Protein AF-A0ABD7S5S9-F1 (afdb_monomer)

Secondary structure (DSSP, 8-state):
--------EEEEEE---SS---HHHHHHHHHHHHHHHT-SS--EEEEEEE-SSPPPHHHHHHHHHHHHTSSS-EEEE-HHHHHHHHHHTTHHHHHS-HHHHHHHHHHHHHHHH----HHHHHHHHHHHHHHHHHHHHHHHHHHHHTTS-HHHHHHHHHHHTT-HHHHHHHHHHHHHSS--HHHHHHHHH-B-STT--BHHHHHHHHHHHHHHHHHHTT-GGGGGG-HHHHHHHHHH-GGGHHHHHHTT------

Organism: Xanthomonas vasicola (NCBI:txid56459)

Solvent-accessible surface area (backbone atoms only — not comparable to full-atom values): 14612 Å² total; per-residue (Å²): 140,78,88,86,72,76,66,60,38,77,45,78,48,79,50,91,56,94,82,66,73,49,73,70,52,50,48,52,52,51,53,53,50,51,52,54,69,68,39,89,88,54,44,70,51,38,38,33,43,38,34,83,47,82,70,52,74,68,46,46,52,49,48,53,57,53,36,69,72,46,97,51,58,55,42,80,44,47,44,69,60,53,49,55,51,26,51,75,70,57,43,40,58,73,74,44,51,49,69,56,53,52,48,48,50,48,50,52,48,51,62,62,65,57,74,65,55,69,65,57,55,52,49,54,54,52,51,53,50,39,49,55,38,48,53,54,44,50,55,55,50,45,72,75,52,65,91,77,45,69,69,54,54,54,25,47,54,44,25,75,75,66,36,64,66,34,46,40,46,35,54,50,48,52,66,75,37,103,54,62,65,72,62,43,22,41,56,52,53,40,58,58,64,99,77,79,44,29,30,52,55,53,37,46,54,54,50,52,53,50,52,52,51,23,56,78,70,73,44,55,74,71,46,72,79,37,68,64,46,58,44,48,50,56,79,61,32,75,90,46,44,70,46,38,54,75,39,65,56,82,70,81,78,125

Nearest PDB structures (foldseek):
  6sxb-assembly1_G  TM=5.491E-01  e=1.610E+00  Homo sapiens
  6vm6-assembly4_D  TM=2.529E-01  e=3.476E+00  Acinetobacter sp. ATCC 27244
  6wan-assembly2_B  TM=2.535E-01  e=4.055E+00  Acinetobacter baumannii

Structure (mmCIF, N/CA/C/O backbone):
data_AF-A0ABD7S5S9-F1
#
_entry.id   AF-A0ABD7S5S9-F1
#
loop_
_atom_site.group_PDB
_atom_site.id
_atom_site.type_symbol
_atom_site.label_atom_id
_atom_site.label_alt_id
_atom_site.label_comp_id
_atom_site.label_asym_id
_atom_site.label_entity_id
_atom_site.label_seq_id
_atom_site.pdbx_PDB_ins_code
_atom_site.Cartn_x
_atom_site.Cartn_y
_atom_site.Cartn_z
_atom_site.occupancy
_atom_site.B_iso_or_equiv
_atom_site.auth_seq_id
_atom_site.auth_comp_id
_atom_site.auth_asym_id
_atom_site.auth_atom_id
_atom_site.pdbx_PDB_model_num
ATOM 1 N N . MET A 1 1 ? -73.320 -6.851 42.531 1.00 37.25 1 MET A N 1
ATOM 2 C CA . MET A 1 1 ? -72.115 -6.254 43.138 1.00 37.25 1 MET A CA 1
ATOM 3 C C . MET A 1 1 ? -70.923 -7.096 42.724 1.00 37.25 1 MET A C 1
ATOM 5 O O . MET A 1 1 ? -70.914 -8.272 43.054 1.00 37.25 1 MET A O 1
ATOM 9 N N . GLY A 1 2 ? -69.994 -6.538 41.948 1.00 40.38 2 GLY A N 1
ATOM 10 C CA . GLY A 1 2 ? -68.723 -7.175 41.599 1.00 40.38 2 GLY A CA 1
ATOM 11 C C . GLY A 1 2 ? -67.610 -6.177 41.890 1.00 40.38 2 GLY A C 1
ATOM 12 O O . GLY A 1 2 ? -67.618 -5.082 41.334 1.00 40.38 2 GLY A O 1
ATOM 13 N N . GLU A 1 3 ? -66.726 -6.511 42.823 1.00 47.00 3 GLU A N 1
ATOM 14 C CA . GLU A 1 3 ? -65.578 -5.686 43.191 1.00 47.00 3 GLU A CA 1
ATOM 15 C C . GLU A 1 3 ? -64.581 -5.658 42.023 1.00 47.00 3 GLU A C 1
ATOM 17 O O . GLU A 1 3 ? -63.808 -6.593 41.819 1.00 47.00 3 GLU A O 1
ATOM 22 N N . LEU A 1 4 ? -64.599 -4.588 41.223 1.00 44.22 4 LEU A N 1
ATOM 23 C CA . LEU A 1 4 ? -63.535 -4.286 40.264 1.00 44.22 4 LEU A CA 1
ATOM 24 C C . LEU A 1 4 ? -62.308 -3.799 41.047 1.00 44.22 4 LEU A C 1
ATOM 26 O O . LEU A 1 4 ? -62.106 -2.608 41.281 1.00 44.22 4 LEU A O 1
ATOM 30 N N . GLY A 1 5 ? -61.534 -4.775 41.518 1.00 47.16 5 GLY A N 1
ATOM 31 C CA . GLY A 1 5 ? -60.301 -4.601 42.268 1.00 47.16 5 GLY A CA 1
ATOM 32 C C . GLY A 1 5 ? -59.230 -3.887 41.448 1.00 47.16 5 GLY A C 1
ATOM 33 O O . GLY A 1 5 ? -58.675 -4.439 40.501 1.00 47.16 5 GLY A O 1
ATOM 34 N N . THR A 1 6 ? -58.896 -2.661 41.849 1.00 62.03 6 THR A N 1
ATOM 35 C CA . THR A 1 6 ? -57.669 -1.966 41.440 1.00 62.03 6 THR A CA 1
ATOM 36 C C . THR A 1 6 ? -56.470 -2.630 42.118 1.00 62.03 6 THR A C 1
ATOM 38 O O . THR A 1 6 ? -55.920 -2.113 43.094 1.00 62.03 6 THR A O 1
ATOM 41 N N . SER A 1 7 ? -56.102 -3.825 41.649 1.00 77.06 7 SER A N 1
ATOM 42 C CA . SER A 1 7 ? -54.916 -4.534 42.131 1.00 77.06 7 SER A CA 1
ATOM 43 C C . SER A 1 7 ? -53.679 -3.652 41.936 1.00 77.06 7 SER A C 1
ATOM 45 O O . SER A 1 7 ? -53.484 -3.126 40.837 1.00 77.06 7 SER A O 1
ATOM 47 N N . PRO A 1 8 ? -52.857 -3.452 42.981 1.00 84.62 8 PRO A N 1
ATOM 48 C CA . PRO A 1 8 ? -51.619 -2.696 42.865 1.00 84.62 8 PRO A CA 1
ATOM 49 C C . PRO A 1 8 ? -50.713 -3.233 41.745 1.00 84.62 8 PRO A C 1
ATOM 51 O O . PRO A 1 8 ? -50.590 -4.445 41.572 1.00 84.62 8 PRO A O 1
ATOM 54 N N . ILE A 1 9 ? -50.084 -2.332 40.986 1.00 91.69 9 ILE A N 1
ATOM 55 C CA . ILE A 1 9 ? -49.212 -2.660 39.851 1.00 91.69 9 ILE A CA 1
ATOM 56 C C . ILE A 1 9 ? -47.750 -2.321 40.140 1.00 91.69 9 ILE A C 1
ATOM 58 O O . ILE A 1 9 ? -47.439 -1.416 40.917 1.00 91.69 9 ILE A O 1
ATOM 62 N N . ASN A 1 10 ? -46.845 -3.006 39.445 1.00 93.50 10 ASN A N 1
ATOM 63 C CA . ASN A 1 10 ? -45.431 -2.649 39.416 1.00 93.50 10 ASN A CA 1
ATOM 64 C C . ASN A 1 10 ? -45.173 -1.618 38.314 1.00 93.50 10 ASN A C 1
ATOM 66 O O . ASN A 1 10 ? -45.537 -1.835 37.159 1.00 93.50 10 ASN A O 1
ATOM 70 N N . VAL A 1 11 ? -44.520 -0.512 38.665 1.00 94.06 11 VAL A N 1
ATOM 71 C CA . VAL A 1 11 ? -44.176 0.564 37.728 1.00 94.06 11 VAL A CA 1
ATOM 72 C C . VAL A 1 11 ? -42.690 0.497 37.408 1.00 94.06 11 VAL A C 1
ATOM 74 O O . VAL A 1 11 ? -41.866 0.479 38.318 1.00 94.06 11 VAL A O 1
ATOM 77 N N . TYR A 1 12 ? -42.343 0.503 36.122 1.00 93.31 12 TYR A N 1
ATOM 78 C CA . TYR A 1 12 ? -40.960 0.499 35.644 1.00 93.31 12 TYR A CA 1
ATOM 79 C C . TYR A 1 12 ? -40.653 1.820 34.939 1.00 93.31 12 TYR A C 1
ATOM 81 O O . TYR A 1 12 ? -41.244 2.139 33.909 1.00 93.31 12 TYR A O 1
ATOM 89 N N . GLN A 1 13 ? -39.722 2.593 35.491 1.00 92.94 13 GLN A N 1
ATOM 90 C CA . GLN A 1 13 ? -39.237 3.829 34.893 1.00 92.94 13 GLN A CA 1
ATOM 91 C C . GLN A 1 13 ? -37.890 3.583 34.219 1.00 92.94 13 GLN A C 1
ATOM 93 O O . GLN A 1 13 ? -36.863 3.457 34.885 1.00 92.94 13 GLN A O 1
ATOM 98 N N . CYS A 1 14 ? -37.881 3.608 32.891 1.00 90.81 14 CYS A N 1
ATOM 99 C CA . CYS A 1 14 ? -36.651 3.571 32.108 1.00 90.81 14 CYS A CA 1
ATOM 100 C C . CYS A 1 14 ? -36.119 4.993 31.906 1.00 90.81 14 CYS A C 1
ATOM 102 O O . CYS A 1 14 ? -36.865 5.885 31.485 1.00 90.81 14 CYS A O 1
ATOM 104 N N . LYS A 1 15 ? -34.841 5.222 32.215 1.00 89.31 15 LYS A N 1
ATOM 105 C CA . LYS A 1 15 ? -34.143 6.483 31.927 1.00 89.31 15 LYS A CA 1
ATOM 106 C C . LYS A 1 15 ? -32.769 6.182 31.341 1.00 89.31 15 LYS A C 1
ATOM 108 O O . LYS A 1 15 ? -32.028 5.375 31.886 1.00 89.31 15 LYS A O 1
ATOM 113 N N . TYR A 1 16 ? -32.438 6.843 30.236 1.00 87.94 16 TYR A N 1
ATOM 114 C CA . TYR A 1 16 ? -31.137 6.725 29.586 1.00 87.94 16 TYR A CA 1
ATOM 115 C C . TYR A 1 16 ? -30.286 7.944 29.951 1.00 87.94 16 TYR A C 1
ATOM 117 O O . TYR A 1 16 ? -30.539 9.045 29.462 1.00 87.94 16 TYR A O 1
ATOM 125 N N . PHE A 1 17 ? -29.322 7.754 30.850 1.00 87.56 17 PHE A N 1
ATOM 126 C CA . PHE A 1 17 ? -28.365 8.781 31.259 1.00 87.56 17 PHE A CA 1
ATOM 127 C C . PHE A 1 17 ? -26.961 8.311 30.881 1.00 87.56 17 PHE A C 1
ATOM 129 O O . PHE A 1 17 ? -26.582 7.201 31.242 1.00 87.56 17 PHE A O 1
ATOM 136 N N . THR A 1 18 ? -26.221 9.126 30.131 1.00 77.12 18 THR A N 1
ATOM 137 C CA . THR A 1 18 ? -24.883 8.778 29.623 1.00 77.12 18 THR A CA 1
ATOM 138 C C . THR A 1 18 ? -23.774 9.063 30.631 1.00 77.12 18 THR A C 1
ATOM 140 O O . THR A 1 18 ? -22.804 8.320 30.679 1.00 77.12 18 THR A O 1
ATOM 143 N N . ASP A 1 19 ? -23.950 10.089 31.468 1.00 84.31 19 ASP A N 1
ATOM 144 C CA . ASP A 1 19 ? -22.897 10.641 32.332 1.00 84.31 19 ASP A CA 1
ATOM 145 C C . ASP A 1 19 ? -23.333 10.704 33.805 1.00 84.31 19 ASP A C 1
ATOM 147 O O . ASP A 1 19 ? -23.207 11.730 34.475 1.00 84.31 19 ASP A O 1
ATOM 151 N N . GLY A 1 20 ? -23.911 9.615 34.312 1.00 88.50 20 GLY A N 1
ATOM 152 C CA . GLY A 1 20 ? -24.337 9.535 35.712 1.00 88.50 20 GLY A CA 1
ATOM 153 C C . GLY A 1 20 ? -25.673 10.223 36.022 1.00 88.50 20 GLY A C 1
ATOM 154 O O . GLY A 1 20 ? -26.471 10.581 35.150 1.00 88.50 20 GLY A O 1
ATOM 155 N N . VAL A 1 21 ? -25.942 10.379 37.317 1.00 91.44 21 VAL A N 1
ATOM 156 C CA . VAL A 1 21 ? -27.179 10.898 37.907 1.00 91.44 21 VAL A CA 1
ATOM 157 C C . VAL A 1 21 ? -26.877 12.176 38.698 1.00 91.44 21 VAL A C 1
ATOM 159 O O . VAL A 1 21 ? -26.772 12.192 39.926 1.00 91.44 21 VAL A O 1
ATOM 162 N N . GLY A 1 22 ? -26.784 13.291 37.974 1.00 92.31 22 GLY A N 1
ATOM 163 C CA . GLY A 1 22 ? -26.652 14.639 38.528 1.00 92.31 22 GLY A CA 1
ATOM 164 C C . GLY A 1 22 ? -27.967 15.223 39.060 1.00 92.31 22 GLY A C 1
ATOM 165 O O . GLY A 1 22 ? -29.021 14.589 39.054 1.00 92.31 22 GLY A O 1
ATOM 166 N N . ASN A 1 23 ? -27.933 16.470 39.539 1.00 93.50 23 ASN A N 1
ATOM 167 C CA . ASN A 1 23 ? -29.089 17.106 40.192 1.00 93.50 23 ASN A CA 1
ATOM 168 C C . ASN A 1 23 ? -30.340 17.178 39.303 1.00 93.50 23 ASN A C 1
ATOM 170 O O . ASN A 1 23 ? -31.451 16.958 39.789 1.00 93.50 23 ASN A O 1
ATOM 174 N N . SER A 1 24 ? -30.171 17.439 38.005 1.00 93.06 24 SER A N 1
ATOM 175 C CA . SER A 1 24 ? -31.283 17.466 37.053 1.00 93.06 24 SER A CA 1
ATOM 176 C C . SER A 1 24 ? -31.897 16.074 36.870 1.00 93.06 24 SER A C 1
ATOM 178 O O . SER A 1 24 ? -33.120 15.940 36.913 1.00 93.06 24 SER A O 1
ATOM 180 N N . GLN A 1 25 ? -31.077 15.023 36.758 1.00 94.94 25 GLN A N 1
ATOM 181 C CA . GLN A 1 25 ? -31.544 13.635 36.676 1.00 94.94 25 GLN A CA 1
ATOM 182 C C . GLN A 1 25 ? -32.256 13.206 37.967 1.00 94.94 25 GLN A C 1
ATOM 184 O O . GLN A 1 25 ? -33.356 12.652 37.909 1.00 94.94 25 GLN A O 1
ATOM 189 N N . LYS A 1 26 ? -31.693 13.539 39.138 1.00 96.00 26 LYS A N 1
ATOM 190 C CA . LYS A 1 26 ? -32.312 13.297 40.455 1.00 96.00 26 LYS A CA 1
ATOM 191 C C . LYS A 1 26 ? -33.699 13.932 40.545 1.00 96.00 26 LYS A C 1
ATOM 193 O O . LYS A 1 26 ? -34.636 13.295 41.0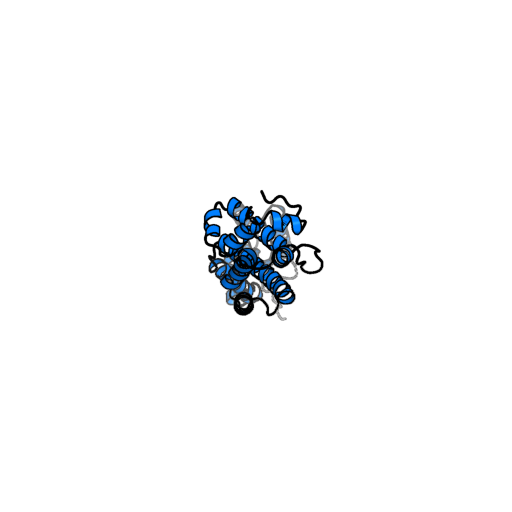22 1.00 96.00 26 LYS A O 1
ATOM 198 N N . GLN A 1 27 ? -33.856 15.166 40.060 1.00 95.69 27 GLN A N 1
ATOM 199 C CA . GLN A 1 27 ? -35.154 15.839 40.061 1.00 95.69 27 GLN A CA 1
ATOM 200 C C . GLN A 1 27 ? -36.162 15.153 39.134 1.00 95.69 27 GLN A C 1
ATOM 202 O O . GLN A 1 27 ? -37.311 14.951 39.523 1.00 95.69 27 GLN A O 1
ATOM 207 N N . GLN A 1 28 ? -35.739 14.736 37.938 1.00 94.81 28 GLN A N 1
ATOM 208 C CA . GLN A 1 28 ? -36.608 13.995 37.020 1.00 94.81 28 GLN A CA 1
ATOM 209 C C . GLN A 1 28 ? -37.104 12.678 37.629 1.00 94.81 28 GLN A C 1
ATOM 211 O O . GLN A 1 28 ? -38.280 12.342 37.480 1.00 94.81 28 GLN A O 1
ATOM 216 N N . ILE A 1 29 ? -36.226 11.948 38.323 1.00 96.06 29 ILE A N 1
ATOM 217 C CA . ILE A 1 29 ? -36.568 10.700 39.017 1.00 96.06 29 ILE A CA 1
ATOM 218 C C . ILE A 1 29 ? -37.647 10.962 40.075 1.00 96.06 29 ILE A C 1
ATOM 220 O O . ILE A 1 29 ? -38.694 10.315 40.061 1.00 96.06 29 ILE A O 1
ATOM 224 N N . ARG A 1 30 ? -37.441 11.967 40.934 1.00 96.31 30 ARG A N 1
ATOM 225 C CA . ARG A 1 30 ? -38.399 12.336 41.988 1.00 96.31 30 ARG A CA 1
ATOM 226 C C . ARG A 1 30 ? -39.755 12.752 41.434 1.00 96.31 30 ARG A C 1
ATOM 228 O O . ARG A 1 30 ? -40.775 12.285 41.931 1.00 96.31 30 ARG A O 1
ATOM 235 N N . ASN A 1 31 ? -39.766 13.593 40.401 1.00 96.38 31 ASN A N 1
ATOM 236 C CA . ASN A 1 31 ? -41.002 14.058 39.774 1.00 96.38 31 ASN A CA 1
ATOM 237 C C . ASN A 1 31 ? -41.794 12.890 39.172 1.00 96.38 31 ASN A C 1
ATOM 239 O O . ASN A 1 31 ? -43.009 12.826 39.332 1.00 96.38 31 ASN A O 1
ATOM 243 N N . SER A 1 32 ? -41.102 11.945 38.526 1.00 94.50 32 SER A N 1
ATOM 244 C CA . SER A 1 32 ? -41.738 10.765 37.924 1.00 94.50 32 SER A CA 1
ATOM 245 C C . SER A 1 32 ? -42.336 9.846 38.994 1.00 94.50 32 SER A C 1
ATOM 247 O O . SER A 1 32 ? -43.460 9.375 38.845 1.00 94.50 32 SER A O 1
ATOM 249 N N . TYR A 1 33 ? -41.620 9.639 40.104 1.00 96.06 33 TYR A N 1
ATOM 250 C CA . TYR A 1 33 ? -42.139 8.890 41.249 1.00 96.06 33 TYR A CA 1
ATOM 251 C C . TYR A 1 33 ? -43.373 9.572 41.858 1.00 96.06 33 TYR A C 1
ATOM 253 O O . TYR A 1 33 ? -44.404 8.929 42.032 1.00 96.06 33 TYR A O 1
ATOM 261 N N . ALA A 1 34 ? -43.306 10.880 42.129 1.00 95.12 34 ALA A N 1
ATOM 262 C CA . ALA A 1 34 ? -44.423 11.629 42.703 1.00 95.12 34 ALA A CA 1
ATOM 263 C C . ALA A 1 34 ? -45.677 11.570 41.816 1.00 95.12 34 ALA A C 1
ATOM 265 O O . ALA A 1 34 ? -46.774 11.352 42.325 1.00 95.12 34 ALA A O 1
ATOM 266 N N . ALA A 1 35 ? -45.507 11.690 40.496 1.00 94.25 35 ALA A N 1
ATOM 267 C CA . ALA A 1 35 ? -46.599 11.552 39.539 1.00 94.25 35 ALA A CA 1
ATOM 268 C C . ALA A 1 35 ? -47.216 10.143 39.559 1.00 94.25 35 ALA A C 1
ATOM 270 O O . ALA A 1 35 ? -48.436 10.011 39.568 1.00 94.25 35 ALA A O 1
ATOM 271 N N . ALA A 1 36 ? -46.391 9.091 39.620 1.00 93.00 36 ALA A N 1
ATOM 272 C CA . ALA A 1 36 ? -46.877 7.712 39.662 1.00 93.00 36 ALA A CA 1
ATOM 273 C C . ALA A 1 36 ? -47.649 7.401 40.955 1.00 93.00 36 ALA A C 1
ATOM 275 O O . ALA A 1 36 ? -48.687 6.750 40.911 1.00 93.00 36 ALA A O 1
ATOM 276 N N . ILE A 1 37 ? -47.162 7.878 42.103 1.00 93.50 37 ILE A N 1
ATOM 277 C CA . ILE A 1 37 ? -47.817 7.666 43.403 1.00 93.50 37 ILE A CA 1
ATOM 278 C C . ILE A 1 37 ? -49.084 8.513 43.562 1.00 93.50 37 ILE A C 1
ATOM 280 O O . ILE A 1 37 ? -50.015 8.084 44.238 1.00 93.50 37 ILE A O 1
ATOM 284 N N . GLY A 1 38 ? -49.121 9.704 42.960 1.00 91.25 38 GLY A N 1
ATOM 285 C CA . GLY A 1 38 ? -50.278 10.601 42.992 1.00 91.25 38 GLY A CA 1
ATOM 286 C C . GLY A 1 38 ? -51.372 10.270 41.973 1.00 91.25 38 GLY A C 1
ATOM 287 O O . GLY A 1 38 ? -52.380 10.971 41.938 1.00 91.25 38 GLY A O 1
ATOM 288 N N . SER A 1 39 ? -51.183 9.244 41.139 1.00 89.56 39 SER A N 1
ATOM 289 C CA . SER A 1 39 ? -52.152 8.849 40.116 1.00 89.56 39 SER A CA 1
ATOM 290 C C . SER A 1 39 ? -53.440 8.295 40.734 1.00 89.56 39 SER A C 1
ATOM 292 O O . SER A 1 39 ? -53.400 7.436 41.614 1.00 89.56 39 SER A O 1
ATOM 294 N N . SER A 1 40 ? -54.595 8.751 40.243 1.00 88.75 40 SER A N 1
ATOM 295 C CA . SER A 1 40 ? -55.905 8.168 40.567 1.00 88.75 40 SER A CA 1
ATOM 296 C C . SER A 1 40 ? -56.215 6.901 39.769 1.00 88.75 40 SER A C 1
ATOM 298 O O . SER A 1 40 ? -57.124 6.158 40.136 1.00 88.75 40 SER A O 1
ATOM 300 N N . ASP A 1 41 ? -55.478 6.658 38.684 1.00 88.25 41 ASP A N 1
ATOM 301 C CA . ASP A 1 41 ? -55.824 5.643 37.683 1.00 88.25 41 ASP A CA 1
ATOM 302 C C . ASP A 1 41 ? -55.368 4.238 38.093 1.00 88.25 41 ASP A C 1
ATOM 304 O O . ASP A 1 41 ? -55.927 3.233 37.656 1.00 88.25 41 ASP A O 1
ATOM 308 N N . PHE A 1 42 ? -54.344 4.151 38.942 1.00 89.44 42 PHE A N 1
ATOM 309 C CA . PHE A 1 42 ? -53.790 2.892 39.427 1.00 89.44 42 PHE A CA 1
ATOM 310 C C . PHE A 1 42 ? -53.151 3.062 40.804 1.00 89.44 42 PHE A C 1
ATOM 312 O O . PHE A 1 42 ? -52.774 4.155 41.215 1.00 89.44 42 PHE A O 1
ATOM 319 N N . LYS A 1 43 ? -52.980 1.944 41.515 1.00 89.75 43 LYS A N 1
ATOM 320 C CA . LYS A 1 43 ? -52.221 1.891 42.770 1.00 89.75 43 LYS A CA 1
ATOM 321 C C . LYS A 1 43 ? -50.846 1.294 42.507 1.00 89.75 43 LYS A C 1
ATOM 323 O O . LYS A 1 43 ? -50.744 0.283 41.824 1.00 89.75 43 LYS A O 1
ATOM 328 N N . VAL A 1 44 ? -49.799 1.887 43.070 1.00 92.19 44 VAL A N 1
ATOM 329 C CA . VAL A 1 44 ? -48.426 1.374 42.940 1.00 92.19 44 VAL A CA 1
ATOM 330 C C . VAL A 1 44 ? -48.122 0.373 44.053 1.00 92.19 44 VAL A C 1
ATOM 332 O O . VAL A 1 44 ? -48.291 0.687 45.234 1.00 92.19 44 VAL A O 1
ATOM 335 N N . ASP A 1 45 ? -47.649 -0.810 43.665 1.00 93.69 45 ASP A N 1
ATOM 336 C CA . ASP A 1 45 ? -47.083 -1.815 44.567 1.00 93.69 45 ASP A CA 1
ATOM 337 C C . ASP A 1 45 ? -45.580 -1.578 44.767 1.00 93.69 45 ASP A C 1
ATOM 339 O O . ASP A 1 45 ? -45.149 -1.143 45.834 1.00 93.69 45 ASP A O 1
ATOM 343 N N . ASN A 1 46 ? -44.795 -1.759 43.699 1.00 93.88 46 ASN A N 1
ATOM 344 C CA . ASN A 1 46 ? -43.364 -1.463 43.651 1.00 93.88 46 ASN A CA 1
ATOM 345 C C . ASN A 1 46 ? -43.059 -0.486 42.511 1.00 93.88 46 ASN A C 1
ATOM 347 O O . ASN A 1 46 ? -43.678 -0.536 41.444 1.00 93.88 46 ASN A O 1
ATOM 351 N N . TRP A 1 47 ? -42.046 0.353 42.711 1.00 96.88 47 TRP A N 1
ATOM 352 C CA . TRP A 1 47 ? -41.521 1.241 41.681 1.00 96.88 47 TRP A CA 1
ATOM 353 C C . TRP A 1 47 ? -40.056 0.909 41.389 1.00 96.88 47 TRP A C 1
ATOM 355 O O . TRP A 1 47 ? -39.212 0.903 42.286 1.00 96.88 47 TRP A O 1
ATOM 365 N N . PHE A 1 48 ? -39.750 0.614 40.131 1.00 95.81 48 PHE A N 1
ATOM 366 C CA . PHE A 1 48 ? -38.434 0.186 39.678 1.00 95.81 48 PHE A CA 1
ATOM 367 C C . PHE A 1 48 ? -37.797 1.261 38.803 1.00 95.81 48 PHE A C 1
ATOM 369 O O . PHE A 1 48 ? -38.352 1.645 37.773 1.00 95.81 48 PHE A O 1
ATOM 376 N N . LEU A 1 49 ? -36.603 1.710 39.181 1.00 94.94 49 LEU A N 1
ATOM 377 C CA . LEU A 1 49 ? -35.769 2.565 38.346 1.00 94.94 49 LEU A CA 1
ATOM 378 C C . LEU A 1 49 ? -34.827 1.696 37.515 1.00 94.94 49 LEU A C 1
ATOM 380 O O . LEU A 1 49 ? -33.994 0.987 38.070 1.00 94.94 49 LEU A O 1
ATOM 384 N N . CYS A 1 50 ? -34.944 1.781 36.194 1.00 93.38 50 CYS A N 1
ATOM 385 C CA . CYS A 1 50 ? -34.115 1.041 35.248 1.00 93.38 50 CYS A CA 1
ATOM 386 C C . CYS A 1 50 ? -33.082 1.999 34.640 1.00 93.38 50 CYS A C 1
ATOM 388 O O . CYS A 1 50 ? -33.464 2.908 33.891 1.00 93.38 50 CYS A O 1
ATOM 390 N N . LEU A 1 51 ? -31.798 1.809 34.969 1.00 90.88 51 LEU A N 1
ATOM 391 C CA . LEU A 1 51 ? -30.693 2.627 34.455 1.00 90.88 51 LEU A CA 1
ATOM 392 C C . LEU A 1 51 ? -29.652 1.773 33.725 1.00 90.88 51 LEU A C 1
ATOM 394 O O . LEU A 1 51 ? -29.167 0.801 34.296 1.00 90.88 51 LEU A O 1
ATOM 398 N N . PRO A 1 52 ? -29.228 2.157 32.509 1.00 87.62 52 PRO A N 1
ATOM 399 C CA . PRO A 1 52 ? -28.194 1.456 31.747 1.00 87.62 52 PRO A CA 1
ATOM 400 C C . PRO A 1 52 ? -26.769 1.802 32.220 1.00 87.62 52 PRO A C 1
ATOM 402 O O . PRO A 1 52 ? -25.823 1.672 31.451 1.00 87.62 52 PRO A O 1
ATOM 405 N N . ILE A 1 53 ? -26.620 2.276 33.458 1.00 88.44 53 ILE A N 1
ATOM 406 C CA . ILE A 1 53 ? -25.348 2.659 34.069 1.00 88.44 53 ILE A CA 1
ATOM 407 C C . ILE A 1 53 ? -25.287 2.144 35.504 1.00 88.44 53 ILE A C 1
ATOM 409 O O . ILE A 1 53 ? -26.315 2.050 36.182 1.00 88.44 53 ILE A O 1
ATOM 413 N N . ASP A 1 54 ? -24.077 1.862 35.970 1.00 88.94 54 ASP A N 1
ATOM 414 C CA . ASP A 1 54 ? -23.825 1.662 37.390 1.00 88.94 54 ASP A CA 1
ATOM 415 C C . ASP A 1 54 ? -23.747 3.018 38.092 1.00 88.94 54 ASP A C 1
ATOM 417 O O . ASP A 1 54 ? -23.142 3.969 37.592 1.00 88.94 54 ASP A O 1
ATOM 421 N N . LEU A 1 55 ? -24.376 3.113 39.261 1.00 90.06 55 LEU A N 1
ATOM 422 C CA . LEU A 1 55 ? -24.284 4.309 40.088 1.00 90.06 55 LEU A CA 1
ATOM 423 C C . LEU A 1 55 ? -22.914 4.362 40.767 1.00 90.06 55 LEU A C 1
ATOM 425 O O . LEU A 1 55 ? -22.461 3.381 41.359 1.00 90.06 55 LEU A O 1
ATOM 429 N N . SER A 1 56 ? -22.291 5.537 40.762 1.00 92.62 56 SER A N 1
ATOM 430 C CA . SER A 1 56 ? -21.148 5.820 41.629 1.00 92.62 56 SER A CA 1
ATOM 431 C C . SER A 1 56 ? -21.539 5.712 43.108 1.00 92.62 56 SER A C 1
ATOM 433 O O . SER A 1 56 ? -22.716 5.712 43.479 1.00 92.62 56 SER A O 1
ATOM 435 N N . ILE A 1 57 ? -20.541 5.685 43.994 1.00 92.81 57 ILE A N 1
ATOM 436 C CA . ILE A 1 57 ? -20.764 5.592 45.445 1.00 92.81 57 ILE A CA 1
ATOM 437 C C . ILE A 1 57 ? -21.669 6.729 45.951 1.00 92.81 57 ILE A C 1
ATOM 439 O O . ILE A 1 57 ? -22.554 6.496 46.776 1.00 92.81 57 ILE A O 1
ATOM 443 N N . GLU A 1 58 ? -21.470 7.960 45.476 1.00 94.00 58 GLU A N 1
ATOM 444 C CA . GLU A 1 58 ? -22.272 9.115 45.902 1.00 94.00 58 GLU A CA 1
ATOM 445 C C . GLU A 1 58 ? -23.716 9.038 45.400 1.00 94.00 58 GLU A C 1
ATOM 447 O O . GLU A 1 58 ? -24.659 9.359 46.127 1.00 94.00 58 GLU A O 1
ATOM 452 N N . GLU A 1 59 ? -23.909 8.568 44.171 1.00 94.69 59 GLU A N 1
ATOM 453 C CA . GLU A 1 59 ? -25.231 8.392 43.574 1.00 94.69 59 GLU A CA 1
ATOM 454 C C . GLU A 1 59 ? -25.992 7.239 44.223 1.00 94.69 59 GLU A C 1
ATOM 456 O O . GLU A 1 59 ? -27.178 7.386 44.511 1.00 94.69 59 GLU A O 1
ATOM 461 N N . ALA A 1 60 ? -25.317 6.132 44.533 1.00 93.38 60 ALA A N 1
ATOM 462 C CA . ALA A 1 60 ? -25.897 5.009 45.260 1.00 93.38 60 ALA A CA 1
ATOM 463 C C . ALA A 1 60 ? -26.317 5.416 46.682 1.00 93.38 60 ALA A C 1
ATOM 465 O O . ALA A 1 60 ? -27.412 5.063 47.132 1.00 93.38 60 ALA A O 1
ATOM 466 N N . LYS A 1 61 ? -25.491 6.217 47.376 1.00 95.00 61 LYS A N 1
ATOM 467 C CA . LYS A 1 61 ? -25.836 6.806 48.684 1.00 95.00 61 LYS A CA 1
ATOM 468 C C . LYS A 1 61 ? -27.065 7.703 48.587 1.00 95.00 61 LYS A C 1
ATOM 470 O O . LYS A 1 61 ? -27.988 7.564 49.388 1.00 95.00 61 LYS A O 1
ATOM 475 N N . TRP A 1 62 ? -27.095 8.600 47.600 1.00 96.19 62 TRP A N 1
ATOM 476 C CA . TRP A 1 62 ? -28.258 9.447 47.348 1.00 96.19 62 TRP A CA 1
ATOM 477 C C . TRP A 1 62 ? -29.511 8.612 47.076 1.00 96.19 62 TRP A C 1
ATOM 479 O O . TRP A 1 62 ? -30.548 8.867 47.687 1.00 96.19 62 TRP A O 1
ATOM 489 N N . PHE A 1 63 ? -29.416 7.626 46.182 1.00 95.44 63 PHE A N 1
ATOM 490 C CA . PHE A 1 63 ? -30.549 6.805 45.781 1.00 95.44 63 PHE A CA 1
ATOM 491 C C . PHE A 1 63 ? -31.106 6.048 46.979 1.00 95.44 63 PHE A C 1
ATOM 493 O O . PHE A 1 63 ? -32.295 6.156 47.231 1.00 95.44 63 PHE A O 1
ATOM 500 N N . THR A 1 64 ? -30.249 5.389 47.764 1.00 94.00 64 THR A N 1
ATOM 501 C CA . THR A 1 64 ? -30.649 4.646 48.970 1.00 94.00 64 THR A CA 1
ATOM 502 C C . THR A 1 64 ? -31.312 5.556 50.007 1.00 94.00 64 THR A C 1
ATOM 504 O O . THR A 1 64 ? -32.337 5.201 50.590 1.00 94.00 64 THR A O 1
ATOM 507 N N . GLY A 1 65 ? -30.760 6.754 50.228 1.00 95.00 65 GLY A N 1
ATOM 508 C CA . GLY A 1 65 ? -31.339 7.727 51.157 1.00 95.00 65 GLY A CA 1
ATOM 509 C C . GLY A 1 65 ? -32.690 8.269 50.684 1.00 95.00 65 GLY A C 1
ATOM 510 O O . GLY A 1 65 ? -33.630 8.403 51.466 1.00 95.00 65 GLY A O 1
ATOM 511 N N . TRP A 1 66 ? -32.825 8.545 49.387 1.00 96.38 66 TRP A N 1
ATOM 512 C CA . TRP A 1 66 ? -34.084 9.005 48.811 1.00 96.38 66 TRP A CA 1
ATOM 513 C C . TRP A 1 66 ? -35.133 7.883 48.751 1.00 96.38 66 TRP A C 1
ATOM 515 O O . TRP A 1 66 ? -36.264 8.092 49.184 1.00 96.38 66 TRP A O 1
ATOM 525 N N . SER A 1 67 ? -34.772 6.680 48.304 1.00 94.56 67 SER A N 1
ATOM 526 C CA . SER A 1 67 ? -35.673 5.524 48.238 1.00 94.56 67 SER A CA 1
ATOM 527 C C . SER A 1 67 ? -36.164 5.110 49.623 1.00 94.56 67 SER A C 1
ATOM 529 O O . SER A 1 67 ? -37.320 4.733 49.771 1.00 94.56 67 SER A O 1
ATOM 531 N N . GLY A 1 68 ? -35.319 5.237 50.652 1.00 93.06 68 GLY A N 1
ATOM 532 C CA . GLY A 1 68 ? -35.691 4.973 52.043 1.00 93.06 68 GLY A CA 1
ATOM 533 C C . GLY A 1 68 ? -36.703 5.964 52.629 1.00 93.06 68 GLY A C 1
ATOM 534 O O . GLY A 1 68 ? -37.383 5.628 53.592 1.00 93.06 68 GLY A O 1
ATOM 535 N N . SER A 1 69 ? -36.839 7.161 52.048 1.00 92.38 69 SER A N 1
ATOM 536 C CA . SER A 1 69 ? -37.849 8.156 52.458 1.00 92.38 69 SER A CA 1
ATOM 537 C C . SER A 1 69 ? -39.134 8.106 51.620 1.00 92.38 69 SER A C 1
ATOM 539 O O . SER A 1 69 ? -40.059 8.885 51.854 1.00 92.38 69 SER A O 1
ATOM 541 N N . CYS A 1 70 ? -39.218 7.195 50.649 1.00 94.19 70 CYS A N 1
ATOM 542 C CA . CYS A 1 70 ? -40.391 7.026 49.798 1.00 94.19 70 CYS A CA 1
ATOM 543 C C . CYS A 1 70 ? -41.492 6.204 50.490 1.00 94.19 70 CYS A C 1
ATOM 545 O O . CYS A 1 70 ? -41.228 5.254 51.220 1.00 94.19 70 CYS A O 1
ATOM 547 N N . SER A 1 71 ? -42.754 6.549 50.221 1.00 92.38 71 SER A N 1
ATOM 548 C CA . SER A 1 71 ? -43.933 5.879 50.795 1.00 92.38 71 SER A CA 1
ATOM 549 C C . SER A 1 71 ? -44.197 4.469 50.250 1.00 92.38 71 SER A C 1
ATOM 551 O O . SER A 1 71 ? -44.960 3.712 50.850 1.00 92.38 71 SER A O 1
ATOM 553 N N . ARG A 1 72 ? -43.607 4.115 49.105 1.00 92.00 72 ARG A N 1
ATOM 554 C CA . ARG A 1 72 ? -43.693 2.794 48.477 1.00 92.00 72 ARG A CA 1
ATOM 555 C C . ARG A 1 72 ? -42.293 2.256 48.191 1.00 92.00 72 ARG A C 1
ATOM 557 O O . ARG A 1 72 ? -41.380 3.057 47.985 1.00 92.00 72 ARG A O 1
ATOM 564 N N . PRO A 1 73 ? -42.118 0.922 48.142 1.00 94.69 73 PRO A N 1
ATOM 565 C CA . PRO A 1 73 ? -40.843 0.313 47.792 1.00 94.69 73 PRO A CA 1
ATOM 566 C C . PRO A 1 73 ? -40.312 0.826 46.451 1.00 94.69 73 PRO A C 1
ATOM 568 O O . PRO A 1 73 ? -40.943 0.654 45.405 1.00 94.69 73 PRO A O 1
ATOM 571 N N . VAL A 1 74 ? -39.125 1.426 46.499 1.00 96.00 74 VAL A N 1
ATOM 572 C CA . VAL A 1 74 ? -38.364 1.880 45.335 1.00 96.00 74 VAL A CA 1
ATOM 573 C C . VAL A 1 74 ? -37.128 1.000 45.194 1.00 96.00 74 VAL A C 1
ATOM 575 O O . VAL A 1 74 ? -36.345 0.876 46.135 1.00 96.00 74 VAL A O 1
ATOM 578 N N . LYS A 1 75 ? -36.956 0.380 44.026 1.00 94.88 75 LYS A N 1
ATOM 579 C CA . LYS A 1 75 ? -35.848 -0.538 43.730 1.00 94.88 75 LYS A CA 1
ATOM 580 C C . LYS A 1 75 ? -35.073 -0.055 42.511 1.00 94.88 75 LYS A C 1
ATOM 582 O O . LYS A 1 75 ? -35.666 0.416 41.543 1.00 94.88 75 LYS A O 1
ATOM 587 N N . LEU A 1 76 ? -33.751 -0.176 42.561 1.00 92.50 76 LEU A N 1
ATOM 588 C CA . LEU A 1 76 ? -32.897 0.013 41.393 1.00 92.50 76 LEU A CA 1
ATOM 589 C C . LEU A 1 76 ? -32.766 -1.328 40.674 1.00 92.50 76 LEU A C 1
ATOM 591 O O . LEU A 1 76 ? -32.470 -2.329 41.319 1.00 92.50 76 LEU A O 1
ATOM 595 N N . LEU A 1 77 ? -32.967 -1.332 39.362 1.00 90.56 77 LEU A N 1
ATOM 596 C CA . LEU A 1 77 ? -32.597 -2.449 38.503 1.00 90.56 77 LEU A CA 1
ATOM 597 C C . LEU A 1 77 ? -31.277 -2.093 37.813 1.00 90.56 77 LEU A C 1
ATOM 599 O O . LEU A 1 77 ? -31.279 -1.204 36.952 1.00 90.56 77 LEU A O 1
ATOM 603 N N . PRO A 1 78 ? -30.153 -2.716 38.213 1.00 83.62 78 PRO A N 1
ATOM 604 C CA . PRO A 1 78 ? -28.852 -2.430 37.629 1.00 83.62 78 PRO A CA 1
ATOM 605 C C . PRO A 1 78 ? -28.730 -3.018 36.213 1.00 83.62 78 PRO A C 1
ATOM 607 O O . PRO A 1 78 ? -29.478 -3.938 35.852 1.00 83.62 78 PRO A O 1
ATOM 610 N N . PRO A 1 79 ? -27.758 -2.541 35.412 1.00 84.25 79 PRO A N 1
ATOM 611 C CA . PRO A 1 79 ? -27.499 -3.045 34.062 1.00 84.25 79 PRO A CA 1
ATOM 612 C C . PRO A 1 79 ? -27.373 -4.568 33.996 1.00 84.25 79 PRO A C 1
ATOM 614 O O . PRO A 1 79 ? -27.922 -5.199 33.096 1.00 84.25 79 PRO A O 1
ATOM 617 N N . THR A 1 80 ? -26.694 -5.171 34.971 1.00 83.56 80 T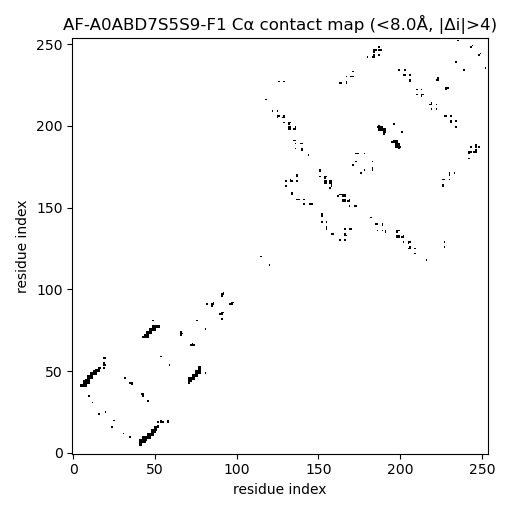HR A N 1
ATOM 618 C CA . THR A 1 80 ? -26.436 -6.615 35.027 1.00 83.56 80 THR A CA 1
ATOM 619 C C . THR A 1 80 ? -27.719 -7.440 35.113 1.00 83.56 80 THR A C 1
ATOM 621 O O . THR A 1 80 ? -27.892 -8.382 34.342 1.00 83.56 80 THR A O 1
ATOM 624 N N . GLU A 1 81 ? -28.656 -7.069 35.986 1.00 85.75 81 GLU A N 1
ATOM 625 C CA . GLU A 1 81 ? -29.949 -7.755 36.101 1.00 85.75 81 GLU A CA 1
ATOM 626 C C . GLU A 1 81 ? -30.798 -7.583 34.839 1.00 85.75 81 GLU A C 1
ATOM 628 O O . GLU A 1 81 ? -31.399 -8.546 34.355 1.00 85.75 81 GLU A O 1
ATOM 633 N N . MET A 1 82 ? -30.802 -6.380 34.258 1.00 85.12 82 MET A N 1
ATOM 634 C CA . MET A 1 82 ? -31.515 -6.125 33.006 1.00 85.12 82 MET A CA 1
ATOM 635 C C . MET A 1 82 ? -30.950 -6.950 31.846 1.00 85.12 82 MET A C 1
ATOM 637 O O . MET A 1 82 ? -31.723 -7.471 31.041 1.00 85.12 82 MET A O 1
ATOM 641 N N . MET A 1 83 ? -29.627 -7.125 31.777 1.00 82.06 83 MET A N 1
ATOM 642 C CA . MET A 1 83 ? -28.980 -7.977 30.775 1.00 82.06 83 MET A CA 1
ATOM 643 C C . MET A 1 83 ? -29.358 -9.448 30.949 1.00 82.06 83 MET A C 1
ATOM 645 O O . MET A 1 83 ? -29.725 -10.093 29.968 1.00 82.06 83 MET A O 1
ATOM 649 N N . VAL A 1 84 ? -29.370 -9.962 32.183 1.00 83.44 84 VAL A N 1
ATOM 650 C CA . VAL A 1 84 ? -29.830 -11.334 32.469 1.00 83.44 84 VAL A CA 1
ATOM 651 C C . VAL A 1 84 ? -31.276 -11.535 32.010 1.00 83.44 84 VAL A C 1
ATOM 653 O O . VAL A 1 84 ? -31.608 -12.561 31.415 1.00 83.44 84 VAL A O 1
ATOM 656 N N . TRP A 1 85 ? -32.156 -10.555 32.240 1.00 84.38 85 TRP A N 1
ATOM 657 C CA . TRP A 1 85 ? -33.535 -10.624 31.749 1.00 84.38 85 TRP A CA 1
ATOM 658 C C . TRP A 1 85 ? -33.597 -10.566 30.221 1.00 84.38 85 TRP A C 1
ATOM 660 O O . TRP A 1 85 ? -34.315 -11.359 29.613 1.00 84.38 85 TRP A O 1
ATOM 670 N N . ALA A 1 86 ? -32.823 -9.684 29.588 1.00 82.00 86 ALA A N 1
ATOM 671 C CA . ALA A 1 86 ? -32.770 -9.585 28.134 1.00 82.00 86 ALA A CA 1
ATOM 672 C C . ALA A 1 86 ? -32.305 -10.901 27.487 1.00 82.00 86 ALA A C 1
ATOM 674 O O . ALA A 1 86 ? -32.875 -11.320 26.480 1.00 82.00 86 ALA A O 1
ATOM 675 N N . GLU A 1 87 ? -31.318 -11.583 28.069 1.00 80.44 87 GLU A N 1
ATOM 676 C CA . GLU A 1 87 ? -30.873 -12.903 27.613 1.00 80.44 87 GLU A CA 1
ATOM 677 C C . GLU A 1 87 ? -31.954 -13.965 27.804 1.00 80.44 87 GLU A C 1
ATOM 679 O O . GLU A 1 87 ? -32.297 -14.671 26.853 1.00 80.44 87 GLU A O 1
ATOM 684 N N . LYS A 1 88 ? -32.546 -14.034 29.003 1.00 84.12 88 LYS A N 1
ATOM 685 C CA . LYS A 1 88 ? -33.592 -15.007 29.346 1.00 84.12 88 LYS A CA 1
ATOM 686 C C . LYS A 1 88 ? -34.788 -14.951 28.393 1.00 84.12 88 LYS A C 1
ATOM 688 O O . LYS A 1 88 ? -35.349 -15.992 28.063 1.00 84.12 88 LYS A O 1
ATOM 693 N N . TYR A 1 89 ? -35.181 -13.756 27.957 1.00 84.50 89 TYR A N 1
ATOM 694 C CA . TYR A 1 89 ? -36.320 -13.558 27.054 1.00 84.50 89 TYR A CA 1
ATOM 695 C C . TYR A 1 89 ? -35.921 -13.451 25.573 1.00 84.50 89 TYR A C 1
ATOM 697 O O . TYR A 1 89 ? -36.743 -13.073 24.743 1.00 84.50 89 TYR A O 1
ATOM 705 N N . GLY A 1 90 ? -34.667 -13.757 25.216 1.00 77.38 90 GLY A N 1
ATOM 706 C CA . GLY A 1 90 ? -34.181 -13.722 23.830 1.00 77.38 90 GLY A CA 1
ATOM 707 C C . GLY A 1 90 ? -34.026 -12.317 23.227 1.00 77.38 90 GLY A C 1
ATOM 708 O O . GLY A 1 90 ? -33.601 -12.185 22.077 1.00 77.38 90 GLY A O 1
ATOM 709 N N . LEU A 1 91 ? -34.302 -11.263 24.000 1.00 76.00 91 LEU A N 1
ATOM 710 C CA . LEU A 1 91 ? -34.207 -9.856 23.598 1.00 76.00 91 LEU A CA 1
ATOM 711 C C . LEU A 1 91 ? -32.759 -9.390 23.420 1.00 76.00 91 LEU A C 1
ATOM 713 O O . LEU A 1 91 ? -32.493 -8.470 22.651 1.00 76.00 91 LEU A O 1
ATOM 717 N N . ALA A 1 92 ? -31.802 -10.039 24.089 1.00 64.38 92 ALA A N 1
ATOM 718 C CA . ALA A 1 92 ? -30.391 -9.691 23.967 1.00 64.38 92 ALA A CA 1
ATOM 719 C C . ALA A 1 92 ? -29.899 -9.796 22.517 1.00 64.38 92 ALA A C 1
ATOM 721 O O . ALA A 1 92 ? -29.123 -8.957 22.089 1.00 64.38 92 ALA A O 1
ATOM 722 N N . SER A 1 93 ? -30.385 -10.781 21.753 1.00 63.00 93 SER A N 1
ATOM 723 C CA . SER A 1 93 ? -29.986 -11.003 20.355 1.00 63.00 93 SER A CA 1
ATOM 724 C C . SER A 1 93 ? -30.653 -10.060 19.346 1.00 63.00 93 SER A C 1
ATOM 726 O O . SER A 1 93 ? -30.104 -9.840 18.265 1.00 63.00 93 SER A O 1
ATOM 728 N N . SER A 1 94 ? -31.820 -9.503 19.693 1.00 66.31 94 SER A N 1
ATOM 729 C CA . SER A 1 94 ? -32.567 -8.567 18.847 1.00 66.31 94 SER A CA 1
ATOM 730 C C . SER A 1 94 ? -32.183 -7.108 19.105 1.00 66.31 94 SER A C 1
ATOM 732 O O . SER A 1 94 ? -32.153 -6.318 18.164 1.00 66.31 94 SER A O 1
ATOM 734 N N . ILE A 1 95 ? -31.860 -6.755 20.355 1.00 63.09 95 ILE A N 1
ATOM 735 C CA . ILE A 1 95 ? -31.468 -5.399 20.773 1.00 63.09 95 ILE A CA 1
ATOM 736 C C . ILE A 1 95 ? -29.975 -5.175 20.541 1.00 63.09 95 ILE A C 1
ATOM 738 O O . ILE A 1 95 ? -29.573 -4.211 19.890 1.00 63.09 95 ILE A O 1
ATOM 742 N N . PHE A 1 96 ? -29.146 -6.091 21.034 1.00 58.78 96 PHE A N 1
ATOM 743 C CA . PHE A 1 96 ? -27.729 -6.110 20.725 1.00 58.78 96 PHE A CA 1
ATOM 744 C C . PHE A 1 96 ? -27.601 -7.072 19.569 1.00 58.78 96 PHE A C 1
ATOM 746 O O . PHE A 1 96 ? -27.768 -8.275 19.743 1.00 58.78 96 PHE A O 1
ATOM 753 N N . LYS A 1 97 ? -27.363 -6.557 18.363 1.00 66.00 97 LYS A N 1
ATOM 754 C CA . LYS A 1 97 ? -27.088 -7.381 17.187 1.00 66.00 97 LYS A CA 1
ATOM 755 C C . LYS A 1 97 ? -25.814 -8.181 17.459 1.00 66.00 97 LYS A C 1
ATOM 757 O O . LYS A 1 97 ? -24.727 -7.823 17.025 1.00 66.00 97 LYS A O 1
ATOM 762 N N . ARG A 1 98 ? -25.924 -9.263 18.225 1.00 58.94 98 ARG A N 1
ATOM 763 C CA . ARG A 1 98 ? -24.817 -10.104 18.674 1.00 58.94 98 ARG A CA 1
ATOM 764 C C . ARG A 1 98 ? -24.101 -10.676 17.459 1.00 58.94 98 ARG A C 1
ATOM 766 O O . ARG A 1 98 ? -22.891 -10.818 17.486 1.00 58.94 98 ARG A O 1
ATOM 773 N N . GLY A 1 99 ? -24.834 -10.887 16.363 1.00 59.97 99 GLY A N 1
ATOM 774 C CA . GLY A 1 99 ? -24.266 -11.184 15.052 1.00 59.97 99 GLY A CA 1
ATOM 775 C C . GLY A 1 99 ? -23.340 -10.089 14.512 1.00 59.97 99 GLY A C 1
ATOM 776 O O . GLY A 1 99 ? -22.309 -10.421 13.946 1.00 59.97 99 GLY A O 1
ATOM 777 N N . ASP A 1 100 ? -23.645 -8.809 14.717 1.00 63.91 100 ASP A N 1
ATOM 778 C CA . ASP A 1 100 ? -22.778 -7.702 14.298 1.00 63.91 100 ASP A CA 1
ATOM 779 C C . ASP A 1 100 ? -21.563 -7.565 15.223 1.00 63.91 100 ASP A C 1
ATOM 781 O O . ASP A 1 100 ? -20.459 -7.371 14.728 1.00 63.91 100 ASP A O 1
ATOM 785 N N . SER A 1 101 ? -21.721 -7.767 16.537 1.00 63.69 101 SER A N 1
ATOM 786 C CA . SER A 1 101 ? -20.579 -7.803 17.467 1.00 63.69 101 SER A CA 1
ATOM 787 C C . SER A 1 101 ? -19.643 -8.975 17.166 1.00 63.69 101 SER A C 1
ATOM 789 O O . SER A 1 101 ? -18.439 -8.785 17.086 1.00 63.69 101 SER A O 1
ATOM 791 N N . LEU A 1 102 ? -20.186 -10.167 16.902 1.00 66.25 102 LEU A N 1
ATOM 792 C CA . LEU A 1 102 ? -19.401 -11.341 16.510 1.00 66.25 102 LEU A CA 1
ATOM 793 C C . LEU A 1 102 ? -18.717 -11.146 15.150 1.00 66.25 102 LEU A C 1
ATOM 795 O O . LEU A 1 102 ? -17.593 -11.602 14.962 1.00 66.25 102 LEU A O 1
ATOM 799 N N . LYS A 1 103 ? -19.359 -10.448 14.203 1.00 71.31 103 LYS A N 1
ATOM 800 C CA . LYS A 1 103 ? -18.720 -10.048 12.939 1.00 71.31 103 LYS A CA 1
ATOM 801 C C . LYS A 1 103 ? -17.592 -9.050 13.174 1.00 71.31 103 LYS A C 1
ATOM 803 O O . LYS A 1 103 ? -16.552 -9.185 12.544 1.00 71.31 103 LYS A O 1
ATOM 808 N N . LEU A 1 104 ? -17.774 -8.073 14.060 1.00 68.88 104 LEU A N 1
ATOM 809 C CA . LEU A 1 104 ? -16.731 -7.112 14.418 1.00 68.88 104 LEU A CA 1
ATOM 810 C C . LEU A 1 104 ? -15.563 -7.802 15.122 1.00 68.88 104 LEU A C 1
ATOM 812 O O . LEU A 1 104 ? -14.424 -7.566 14.740 1.00 68.88 104 LEU A O 1
ATOM 816 N N . ASP A 1 105 ? -15.826 -8.711 16.058 1.00 73.12 105 ASP A N 1
ATOM 817 C CA . ASP A 1 105 ? -14.795 -9.513 16.721 1.00 73.12 105 ASP A CA 1
ATOM 818 C C . ASP A 1 105 ? -14.057 -10.411 15.724 1.00 73.12 105 ASP A C 1
ATOM 820 O O . ASP A 1 105 ? -12.837 -10.529 15.790 1.00 73.12 105 ASP A O 1
ATOM 824 N N . TRP A 1 106 ? -14.763 -10.991 14.750 1.00 70.31 106 TRP A N 1
ATOM 825 C CA . TRP A 1 106 ? -14.155 -11.746 13.653 1.00 70.31 106 TRP A CA 1
ATOM 826 C C . TRP A 1 106 ? -13.296 -10.857 12.740 1.00 70.31 106 TRP A C 1
ATOM 828 O O . TRP A 1 106 ? -12.166 -11.227 12.430 1.00 70.31 106 TRP A O 1
ATOM 838 N N . ILE A 1 107 ? -13.769 -9.662 12.366 1.00 67.94 107 ILE A N 1
ATOM 839 C CA . ILE A 1 107 ? -12.995 -8.675 11.590 1.00 67.94 107 ILE A CA 1
ATOM 840 C C . ILE A 1 107 ? -11.744 -8.255 12.368 1.00 67.94 107 ILE A C 1
ATOM 842 O O . ILE A 1 107 ? -10.646 -8.275 11.823 1.00 67.94 107 ILE A O 1
ATOM 846 N N . VAL A 1 108 ? -11.881 -7.924 13.653 1.00 69.00 108 VAL A N 1
ATOM 847 C CA . VAL A 1 108 ? -10.770 -7.527 14.529 1.00 69.00 108 VAL A CA 1
ATOM 848 C C . VAL A 1 108 ? -9.799 -8.687 14.746 1.00 69.00 108 VAL A C 1
ATOM 850 O O . VAL A 1 108 ? -8.591 -8.468 14.760 1.00 69.00 108 VAL A O 1
ATOM 853 N N . SER A 1 109 ? -10.291 -9.917 14.889 1.00 65.50 109 SER A N 1
ATOM 854 C CA . SER A 1 109 ? -9.460 -11.118 15.005 1.00 65.50 109 SER A CA 1
ATOM 855 C C . SER A 1 109 ? -8.682 -11.382 13.715 1.00 65.50 109 SER A C 1
ATOM 857 O O . SER A 1 109 ? -7.483 -11.626 13.783 1.00 65.50 109 SER A O 1
ATOM 859 N N . ASN A 1 110 ? -9.307 -11.228 12.543 1.00 65.19 110 ASN A N 1
ATOM 860 C CA . ASN A 1 110 ? -8.626 -11.328 11.249 1.00 65.19 110 ASN A CA 1
ATOM 861 C C . ASN A 1 110 ? -7.575 -10.227 11.059 1.00 65.19 110 ASN A C 1
ATOM 863 O O . ASN A 1 110 ? -6.451 -10.517 10.661 1.00 65.19 110 ASN A O 1
ATOM 867 N N . LEU A 1 111 ? -7.899 -8.978 11.411 1.00 59.72 111 LEU A N 1
ATOM 868 C CA . LEU A 1 111 ? -6.946 -7.863 11.375 1.00 59.72 111 LEU A CA 1
ATOM 869 C C . LEU A 1 111 ? -5.776 -8.066 12.353 1.00 59.72 111 LEU A C 1
ATOM 871 O O . LEU A 1 111 ? -4.670 -7.611 12.087 1.00 59.72 111 LEU A O 1
ATOM 875 N N . LYS A 1 112 ? -5.997 -8.757 13.479 1.00 60.84 112 LYS A N 1
ATOM 876 C CA . LYS A 1 112 ? -4.946 -9.133 14.442 1.00 60.84 112 LYS A CA 1
ATOM 877 C C . LYS A 1 112 ? -4.155 -10.378 14.024 1.00 60.84 112 LYS A C 1
ATOM 879 O O . LYS A 1 112 ? -3.019 -10.532 14.474 1.00 60.84 112 LYS A O 1
ATOM 884 N N . GLN A 1 113 ? -4.743 -11.274 13.230 1.00 56.19 113 GLN A N 1
ATOM 885 C CA . GLN A 1 113 ? -4.077 -12.463 12.689 1.00 56.19 113 GLN A CA 1
ATOM 886 C C . GLN A 1 113 ? -3.153 -12.121 11.517 1.00 56.19 113 GLN A C 1
ATOM 888 O O . GLN A 1 113 ? -2.113 -12.764 11.381 1.00 56.19 113 GLN A O 1
ATOM 893 N N . ASP A 1 114 ? -3.448 -11.069 10.748 1.00 53.25 114 ASP A N 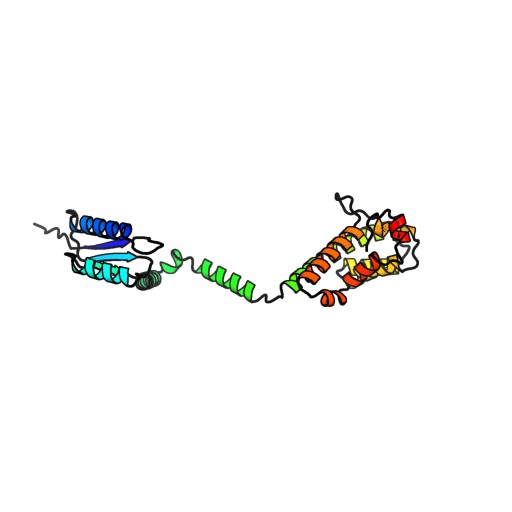1
ATOM 894 C CA . ASP A 1 114 ? -2.531 -10.526 9.741 1.00 53.25 114 ASP A CA 1
ATOM 895 C C . ASP A 1 114 ? -1.441 -9.669 10.427 1.00 53.25 114 ASP A C 1
ATOM 897 O O . ASP A 1 114 ? -1.363 -8.454 10.274 1.00 53.25 114 ASP A O 1
ATOM 901 N N . LYS A 1 115 ? -0.572 -10.308 11.230 1.00 62.16 115 LYS A N 1
ATOM 902 C CA . LYS A 1 115 ? 0.676 -9.718 11.767 1.00 62.16 115 LYS A CA 1
ATOM 903 C C . LYS A 1 115 ? 1.723 -9.513 10.661 1.00 62.16 115 LYS A C 1
ATOM 905 O O . LYS A 1 115 ? 2.915 -9.735 10.881 1.00 62.16 115 LYS A O 1
ATOM 910 N N . ARG A 1 116 ? 1.311 -9.134 9.453 1.00 69.00 116 ARG A N 1
ATOM 911 C CA . ARG A 1 116 ? 2.270 -8.661 8.466 1.00 69.00 116 ARG A CA 1
ATOM 912 C C . ARG A 1 116 ? 2.726 -7.291 8.921 1.00 69.00 116 ARG A C 1
ATOM 914 O O . ARG A 1 116 ? 1.931 -6.379 9.129 1.00 69.00 116 ARG A O 1
ATOM 921 N N . ASP A 1 117 ? 4.022 -7.206 9.164 1.00 82.44 117 ASP A N 1
ATOM 922 C CA . ASP A 1 117 ? 4.711 -5.965 9.451 1.00 82.44 117 ASP A CA 1
ATOM 923 C C . ASP A 1 117 ? 4.253 -4.897 8.438 1.00 82.44 117 ASP A C 1
ATOM 925 O O . ASP A 1 117 ? 4.370 -5.135 7.231 1.00 82.44 117 ASP A O 1
ATOM 929 N N . PRO A 1 118 ? 3.693 -3.753 8.883 1.00 84.00 118 PRO A N 1
ATOM 930 C CA . PRO A 1 118 ? 3.176 -2.723 7.985 1.00 84.00 118 PRO A CA 1
ATOM 931 C C . PRO A 1 118 ? 4.191 -2.285 6.925 1.00 84.00 118 PRO A C 1
ATOM 933 O O . PRO A 1 118 ? 3.806 -1.921 5.815 1.00 84.00 118 PRO A O 1
ATOM 936 N N . TRP A 1 119 ? 5.486 -2.362 7.244 1.00 88.94 119 TRP A N 1
ATOM 937 C CA . TRP A 1 119 ? 6.565 -2.130 6.293 1.00 88.94 119 TRP A CA 1
ATOM 938 C C . TRP A 1 119 ? 6.544 -3.119 5.123 1.00 88.94 119 TRP A C 1
ATOM 940 O O . TRP A 1 119 ? 6.621 -2.698 3.973 1.00 88.94 119 TRP A O 1
ATOM 950 N N . ILE A 1 120 ? 6.372 -4.414 5.396 1.00 88.31 120 ILE A N 1
ATOM 951 C CA . ILE A 1 120 ? 6.331 -5.464 4.370 1.00 88.31 120 ILE A CA 1
ATOM 952 C C . ILE A 1 120 ? 5.160 -5.233 3.418 1.00 88.31 120 ILE A C 1
ATOM 954 O O . ILE A 1 120 ? 5.337 -5.306 2.208 1.00 88.31 120 ILE A O 1
ATOM 958 N N . VAL A 1 121 ? 3.995 -4.840 3.939 1.00 88.44 121 VAL A N 1
ATOM 959 C CA . VAL A 1 121 ? 2.823 -4.516 3.107 1.00 88.44 121 VAL A CA 1
ATOM 960 C C . VAL A 1 121 ? 3.093 -3.305 2.201 1.00 88.44 121 VAL A C 1
ATOM 962 O O . VAL A 1 121 ? 2.699 -3.295 1.034 1.00 88.44 121 VAL A O 1
ATOM 965 N N . ILE A 1 122 ? 3.790 -2.282 2.710 1.00 90.50 122 ILE A N 1
ATOM 966 C CA . ILE A 1 122 ? 4.184 -1.104 1.922 1.00 90.50 122 ILE A CA 1
ATOM 967 C C . ILE A 1 122 ? 5.159 -1.492 0.804 1.00 90.50 122 ILE A C 1
ATOM 969 O O . ILE A 1 122 ? 5.000 -1.012 -0.321 1.00 90.50 122 ILE A O 1
ATOM 973 N N . VAL A 1 123 ? 6.146 -2.344 1.104 1.00 93.19 123 VAL A N 1
ATOM 974 C CA . VAL A 1 123 ? 7.117 -2.851 0.123 1.00 93.19 123 VAL A CA 1
ATOM 975 C C . VAL A 1 123 ? 6.403 -3.671 -0.949 1.00 93.19 123 VAL A C 1
ATOM 977 O O . VAL A 1 123 ? 6.512 -3.329 -2.122 1.00 93.19 123 VAL A O 1
ATOM 980 N N . GLU A 1 124 ? 5.597 -4.665 -0.559 1.00 92.44 124 GLU A N 1
ATOM 981 C CA . GLU A 1 124 ? 4.833 -5.519 -1.480 1.00 92.44 124 GLU A CA 1
ATOM 982 C C . GLU A 1 124 ? 3.979 -4.685 -2.443 1.00 92.44 124 GLU A C 1
ATOM 984 O O . GLU A 1 124 ? 4.013 -4.900 -3.656 1.00 92.44 124 GLU A O 1
ATOM 989 N N . GLN A 1 125 ? 3.250 -3.692 -1.924 1.00 92.75 125 GLN A N 1
ATOM 990 C CA . GLN A 1 125 ? 2.418 -2.819 -2.748 1.00 92.75 125 GLN A CA 1
ATOM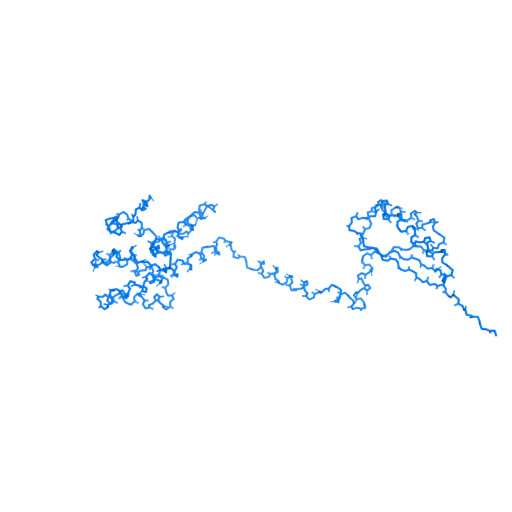 991 C C . GLN A 1 125 ? 3.253 -1.934 -3.682 1.00 92.75 125 GLN A C 1
ATOM 993 O O . GLN A 1 125 ? 2.886 -1.731 -4.839 1.00 92.75 125 GLN A O 1
ATOM 998 N N . ALA A 1 126 ? 4.365 -1.377 -3.198 1.00 94.31 126 ALA A N 1
ATOM 999 C CA . ALA A 1 126 ? 5.220 -0.520 -4.009 1.00 94.31 126 ALA A CA 1
ATOM 1000 C C . ALA A 1 126 ? 5.932 -1.285 -5.126 1.00 94.31 126 ALA A C 1
ATOM 1002 O O . ALA A 1 126 ? 6.020 -0.776 -6.244 1.00 94.31 126 ALA A O 1
ATOM 1003 N N . GLU A 1 127 ? 6.400 -2.496 -4.850 1.00 95.12 127 GLU A N 1
ATOM 1004 C CA . GLU A 1 127 ? 7.032 -3.368 -5.837 1.00 95.12 127 GLU A CA 1
ATOM 1005 C C . GLU A 1 127 ? 6.025 -3.909 -6.851 1.00 95.12 127 GLU A C 1
ATOM 1007 O O . GLU A 1 127 ? 6.318 -3.948 -8.044 1.00 95.12 127 GLU A O 1
ATOM 1012 N N . GLU A 1 128 ? 4.803 -4.224 -6.423 1.00 95.69 128 GLU A N 1
ATOM 1013 C CA . GLU A 1 128 ? 3.710 -4.580 -7.330 1.00 95.69 128 GLU A CA 1
ATOM 1014 C C . GLU A 1 128 ? 3.355 -3.422 -8.283 1.00 95.69 128 GLU A C 1
ATOM 1016 O O . GLU A 1 128 ? 3.138 -3.630 -9.481 1.00 95.69 128 GLU A O 1
ATOM 1021 N N . ASP A 1 129 ? 3.343 -2.179 -7.791 1.00 95.50 129 ASP A N 1
ATOM 1022 C CA . ASP A 1 129 ? 3.172 -1.000 -8.646 1.00 95.50 129 ASP A CA 1
ATOM 1023 C C . ASP A 1 129 ? 4.351 -0.841 -9.620 1.00 95.50 129 ASP A C 1
ATOM 1025 O O . ASP A 1 129 ? 4.148 -0.571 -10.807 1.00 95.50 129 ASP A O 1
ATOM 1029 N N . CYS A 1 130 ? 5.585 -1.025 -9.137 1.00 97.00 130 CYS A N 1
ATOM 1030 C CA . CYS A 1 130 ? 6.798 -0.967 -9.953 1.00 97.00 130 CYS A CA 1
ATOM 1031 C C . CYS A 1 130 ? 6.764 -2.003 -11.077 1.00 97.00 130 CYS A C 1
ATOM 1033 O O . CYS A 1 130 ? 7.025 -1.665 -12.232 1.00 97.00 130 CYS A O 1
ATOM 1035 N N . TYR A 1 131 ? 6.362 -3.232 -10.765 1.00 97.12 131 TYR A N 1
ATOM 1036 C CA . TYR A 1 131 ? 6.195 -4.307 -11.730 1.00 97.12 131 TYR A CA 1
ATOM 1037 C C . TYR A 1 131 ? 5.189 -3.948 -12.830 1.00 97.12 131 TYR A C 1
ATOM 1039 O O . TYR A 1 131 ? 5.500 -4.062 -14.015 1.00 97.12 131 TYR A O 1
ATOM 1047 N N . LYS A 1 132 ? 4.014 -3.417 -12.471 1.00 95.69 132 LYS A N 1
ATOM 1048 C CA . LYS A 1 132 ? 3.005 -2.960 -13.449 1.00 95.69 132 LYS A CA 1
ATOM 1049 C C . LYS A 1 132 ? 3.528 -1.841 -14.350 1.00 95.69 132 LYS A C 1
ATOM 1051 O O . LYS A 1 132 ? 3.243 -1.820 -15.554 1.00 95.69 132 LYS A O 1
ATOM 1056 N N . ILE A 1 133 ? 4.298 -0.911 -13.783 1.00 95.25 133 ILE A N 1
ATOM 1057 C CA . ILE A 1 133 ? 4.943 0.166 -14.542 1.00 95.25 133 ILE A CA 1
ATOM 1058 C C . ILE A 1 133 ? 5.961 -0.424 -15.527 1.00 95.25 133 ILE A C 1
ATOM 1060 O O . ILE A 1 133 ? 5.909 -0.089 -16.713 1.00 95.25 133 ILE A O 1
ATOM 1064 N N . LEU A 1 134 ? 6.831 -1.335 -15.077 1.00 95.62 134 LEU A N 1
ATOM 1065 C CA . LEU A 1 134 ? 7.801 -2.006 -15.946 1.00 95.62 134 LEU A CA 1
ATOM 1066 C C . LEU A 1 134 ? 7.111 -2.800 -17.050 1.00 95.62 134 LEU A C 1
ATOM 1068 O O . LEU A 1 134 ? 7.484 -2.664 -18.209 1.00 95.62 134 LEU A O 1
ATOM 1072 N N . LEU A 1 135 ? 6.060 -3.555 -16.743 1.00 96.00 135 LEU A N 1
ATOM 1073 C CA . LEU A 1 135 ? 5.335 -4.327 -17.748 1.00 96.00 135 LEU A CA 1
ATOM 1074 C C . LEU A 1 135 ? 4.742 -3.426 -18.844 1.00 96.00 135 LEU A C 1
ATOM 1076 O O . LEU A 1 135 ? 4.750 -3.775 -20.025 1.00 96.00 135 LEU A O 1
ATOM 1080 N N . THR A 1 136 ? 4.284 -2.228 -18.472 1.00 94.81 136 THR A N 1
ATOM 1081 C CA . THR A 1 136 ? 3.822 -1.216 -19.433 1.00 94.81 136 THR A CA 1
ATOM 1082 C C . THR A 1 136 ? 4.967 -0.730 -20.326 1.00 94.81 136 THR A C 1
ATOM 1084 O O . THR A 1 136 ? 4.797 -0.641 -21.542 1.00 94.81 136 THR A O 1
ATOM 1087 N N . LEU A 1 137 ? 6.140 -0.457 -19.745 1.00 94.81 137 LEU A N 1
ATOM 1088 C CA . LEU A 1 137 ? 7.341 -0.070 -20.490 1.00 94.81 137 LEU A CA 1
ATOM 1089 C C . LEU A 1 137 ? 7.768 -1.171 -21.468 1.00 94.81 137 LEU A C 1
ATOM 1091 O O . LEU A 1 137 ? 7.973 -0.902 -22.647 1.00 94.81 137 LEU A O 1
ATOM 1095 N N . LEU A 1 138 ? 7.842 -2.411 -20.988 1.00 94.56 138 LEU A N 1
ATOM 1096 C CA . LEU A 1 138 ? 8.231 -3.597 -21.748 1.00 94.56 138 LEU A CA 1
ATOM 1097 C C . LEU A 1 138 ? 7.325 -3.829 -22.958 1.00 94.56 138 LEU A C 1
ATOM 1099 O O . LEU A 1 138 ? 7.823 -4.066 -24.057 1.00 94.56 138 LEU A O 1
ATOM 1103 N N . ARG A 1 139 ? 6.003 -3.722 -22.775 1.00 93.75 139 ARG A N 1
ATOM 1104 C CA . ARG A 1 139 ? 5.016 -3.845 -23.860 1.00 93.75 139 ARG A CA 1
ATOM 1105 C C . ARG A 1 139 ? 5.263 -2.833 -24.969 1.00 93.75 139 ARG A C 1
ATOM 1107 O O . ARG A 1 139 ? 5.322 -3.217 -26.135 1.00 93.75 139 ARG A O 1
ATOM 1114 N N . LYS A 1 140 ? 5.451 -1.560 -24.611 1.00 92.50 140 LYS A N 1
ATOM 1115 C CA . LYS A 1 140 ? 5.724 -0.504 -25.595 1.00 92.50 140 LYS A CA 1
ATOM 1116 C C . LYS A 1 140 ? 7.092 -0.686 -26.248 1.00 92.50 140 LYS A C 1
ATOM 1118 O O . LYS A 1 140 ? 7.203 -0.584 -27.464 1.00 92.50 140 LYS A O 1
ATOM 1123 N N . HIS A 1 141 ? 8.113 -1.039 -25.469 1.00 93.19 141 HIS A N 1
ATOM 1124 C CA . HIS A 1 141 ? 9.461 -1.241 -25.990 1.00 93.19 141 HIS A CA 1
ATOM 1125 C C . HIS A 1 141 ? 9.507 -2.392 -26.985 1.00 93.19 141 HIS A C 1
ATOM 1127 O O . HIS A 1 141 ? 9.959 -2.205 -28.112 1.00 93.19 141 HIS A O 1
ATOM 1133 N N . LYS A 1 142 ? 8.931 -3.545 -26.629 1.00 91.19 142 LYS A N 1
ATOM 1134 C CA . LYS A 1 142 ? 8.825 -4.700 -27.523 1.00 91.19 142 LYS A CA 1
ATOM 1135 C C . LYS A 1 142 ? 8.144 -4.359 -28.849 1.00 91.19 142 LYS A C 1
ATOM 1137 O O . LYS A 1 142 ? 8.609 -4.831 -29.879 1.00 91.19 142 LYS A O 1
ATOM 1142 N N . GLN A 1 143 ? 7.080 -3.553 -28.837 1.00 88.81 143 GLN A N 1
ATOM 1143 C CA . GLN A 1 143 ? 6.398 -3.136 -30.069 1.00 88.81 143 GLN A CA 1
ATOM 1144 C C . GLN A 1 143 ? 7.315 -2.345 -31.014 1.00 88.81 143 GLN A C 1
ATOM 1146 O O . GLN A 1 143 ? 7.162 -2.448 -32.226 1.00 88.81 143 GLN A O 1
ATOM 1151 N N . CYS A 1 144 ? 8.281 -1.592 -30.481 1.00 85.44 144 CYS A N 1
ATOM 1152 C CA . CYS A 1 144 ? 9.211 -0.791 -31.279 1.00 85.44 144 CYS A CA 1
ATOM 1153 C C . CYS A 1 144 ? 10.426 -1.575 -31.798 1.00 85.44 144 CYS A C 1
ATOM 1155 O O . CYS A 1 144 ? 11.017 -1.171 -32.794 1.00 85.44 144 CYS A O 1
ATOM 1157 N N . ILE A 1 145 ? 10.818 -2.666 -31.132 1.00 84.19 145 ILE A N 1
ATOM 1158 C CA . ILE A 1 145 ? 12.050 -3.417 -31.448 1.00 84.19 145 ILE A CA 1
ATOM 1159 C C . ILE A 1 145 ? 11.800 -4.865 -31.897 1.00 84.19 145 ILE A C 1
ATOM 1161 O O . ILE A 1 145 ? 12.731 -5.674 -31.869 1.00 84.19 145 ILE A O 1
ATOM 1165 N N . ALA A 1 146 ? 10.557 -5.206 -32.254 1.00 63.38 146 ALA A N 1
ATOM 1166 C CA . ALA A 1 146 ? 10.136 -6.575 -32.547 1.00 63.38 146 ALA A CA 1
ATOM 1167 C C . ALA A 1 146 ? 11.081 -7.294 -33.539 1.00 63.38 146 ALA A C 1
ATOM 1169 O O . ALA A 1 146 ? 11.617 -6.692 -34.466 1.00 63.38 146 ALA A O 1
ATOM 1170 N N . ASP A 1 147 ? 11.299 -8.586 -33.281 1.00 65.44 147 ASP A N 1
ATOM 1171 C CA . ASP A 1 147 ? 12.068 -9.571 -34.065 1.00 65.44 147 ASP A CA 1
ATOM 1172 C C . ASP A 1 147 ? 13.596 -9.412 -34.160 1.00 65.44 147 ASP A C 1
ATOM 1174 O O . ASP A 1 147 ? 14.285 -10.376 -34.491 1.00 65.44 147 ASP A O 1
ATOM 1178 N N . ASN A 1 148 ? 14.169 -8.276 -33.756 1.00 77.81 148 ASN A N 1
ATOM 1179 C CA . ASN A 1 148 ? 15.623 -8.066 -33.843 1.00 77.81 148 ASN A CA 1
ATOM 1180 C C . ASN A 1 148 ? 16.423 -8.643 -32.657 1.00 77.81 148 ASN A C 1
ATOM 1182 O O . ASN A 1 148 ? 17.637 -8.823 -32.757 1.00 77.81 148 ASN A O 1
ATOM 1186 N N . TYR A 1 149 ? 15.763 -8.950 -31.531 1.00 89.69 149 TYR A N 1
ATOM 1187 C CA . TYR A 1 149 ? 16.429 -9.373 -30.289 1.00 89.69 149 TYR A CA 1
ATOM 1188 C C . TYR A 1 149 ? 15.702 -10.551 -29.611 1.00 89.69 149 TYR A C 1
ATOM 1190 O O . TYR A 1 149 ? 14.924 -10.347 -28.673 1.00 89.69 149 TYR A O 1
ATOM 1198 N N . PRO A 1 150 ?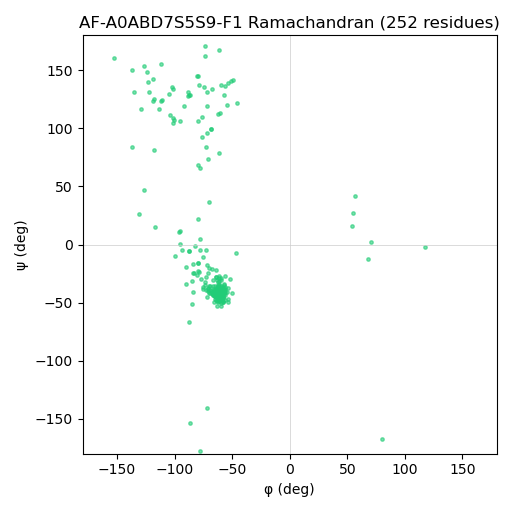 15.968 -11.805 -30.033 1.00 88.94 150 PRO A N 1
ATOM 1199 C CA . PRO A 1 150 ? 15.290 -12.995 -29.503 1.00 88.94 150 PRO A CA 1
ATOM 1200 C C . PRO A 1 150 ? 15.426 -13.174 -27.983 1.00 88.94 150 PRO A C 1
ATOM 1202 O O . PRO A 1 150 ? 14.480 -13.597 -27.318 1.00 88.94 150 PRO A O 1
ATOM 1205 N N . HIS A 1 151 ? 16.577 -12.800 -27.411 1.00 90.56 151 HIS A N 1
ATOM 1206 C CA . HIS A 1 151 ? 16.804 -12.876 -25.965 1.00 90.56 151 HIS A CA 1
ATOM 1207 C C . HIS A 1 151 ? 15.831 -11.969 -25.190 1.00 90.56 151 HIS A C 1
ATOM 1209 O O . HIS A 1 151 ? 15.160 -12.447 -24.274 1.00 90.56 151 HIS A O 1
ATOM 1215 N N . LEU A 1 152 ? 15.652 -10.711 -25.620 1.00 93.06 152 LEU A N 1
ATOM 1216 C CA . LEU A 1 152 ? 14.667 -9.793 -25.039 1.00 93.06 152 LEU A CA 1
ATOM 1217 C C . LEU A 1 152 ? 13.233 -10.282 -25.247 1.00 93.06 152 LEU A C 1
ATOM 1219 O O . LEU A 1 152 ? 12.404 -10.153 -24.350 1.00 93.06 152 LEU A O 1
ATOM 1223 N N . ALA A 1 153 ? 12.924 -10.868 -26.406 1.00 92.00 153 ALA A N 1
ATOM 1224 C CA . ALA A 1 153 ? 11.598 -11.425 -26.654 1.00 92.00 153 ALA A CA 1
ATOM 1225 C C . ALA A 1 153 ? 11.256 -12.550 -25.661 1.00 92.00 153 ALA A C 1
ATOM 1227 O O . ALA A 1 153 ? 10.124 -12.604 -25.179 1.00 92.00 153 ALA A O 1
ATOM 1228 N N . SER A 1 154 ? 12.233 -13.398 -25.318 1.00 92.44 154 SER A N 1
ATOM 1229 C CA . SER A 1 154 ? 12.061 -14.466 -24.326 1.00 92.44 154 SER A CA 1
ATOM 1230 C C . SER A 1 154 ? 11.844 -13.925 -22.908 1.00 92.44 154 SER A C 1
ATOM 1232 O O . SER A 1 154 ? 10.935 -14.389 -22.222 1.00 92.44 154 SER A O 1
ATOM 1234 N N . LEU A 1 155 ? 12.614 -12.905 -22.506 1.00 95.19 155 LEU A N 1
ATOM 1235 C CA . LEU A 1 155 ? 12.466 -12.221 -21.217 1.00 95.19 155 LEU A CA 1
ATOM 1236 C C . LEU A 1 155 ? 11.083 -11.573 -21.108 1.00 95.19 155 LEU A C 1
ATOM 1238 O O . LEU A 1 155 ? 10.380 -11.757 -20.122 1.00 95.19 155 LEU A O 1
ATOM 1242 N N . TYR A 1 156 ? 10.643 -10.893 -22.170 1.00 95.25 156 TYR A N 1
ATOM 1243 C CA . TYR A 1 156 ? 9.317 -10.283 -22.217 1.00 95.25 156 TYR A CA 1
ATOM 1244 C C . TYR A 1 156 ? 8.193 -11.301 -22.012 1.00 95.25 156 TYR A C 1
ATOM 1246 O O . TYR A 1 156 ? 7.244 -11.007 -21.297 1.00 95.25 156 TYR A O 1
ATOM 1254 N N . LEU A 1 157 ? 8.254 -12.468 -22.663 1.00 94.31 157 LEU A N 1
ATOM 1255 C CA . LEU A 1 157 ? 7.164 -13.449 -22.586 1.00 94.31 157 LEU A CA 1
ATOM 1256 C C . LEU A 1 157 ? 7.004 -13.998 -21.165 1.00 94.31 157 LEU A C 1
ATOM 1258 O O . LEU A 1 157 ? 5.880 -14.174 -20.702 1.00 94.31 157 LEU A O 1
ATOM 1262 N N . ARG A 1 158 ? 8.117 -14.233 -20.464 1.00 95.44 158 ARG A N 1
ATOM 1263 C CA . ARG A 1 158 ? 8.094 -14.686 -19.068 1.00 95.44 158 ARG A CA 1
ATOM 1264 C C . ARG A 1 158 ? 7.666 -13.569 -18.118 1.00 95.44 158 ARG A C 1
ATOM 1266 O O . ARG A 1 158 ? 6.823 -13.804 -17.256 1.00 95.44 158 ARG A O 1
ATOM 1273 N N . ALA A 1 159 ? 8.119 -12.340 -18.368 1.00 95.19 159 ALA A N 1
ATOM 1274 C CA . ALA A 1 159 ? 7.613 -11.161 -17.676 1.00 95.19 159 ALA A CA 1
ATOM 1275 C C . ALA A 1 159 ? 6.096 -11.000 -17.859 1.00 95.19 159 ALA A C 1
ATOM 1277 O O . ALA A 1 159 ? 5.370 -10.803 -16.901 1.00 95.19 159 ALA A O 1
ATOM 1278 N N . GLU A 1 160 ? 5.561 -11.155 -19.068 1.00 94.31 160 GLU A N 1
ATOM 1279 C CA . GLU A 1 160 ? 4.114 -11.084 -19.299 1.00 94.31 160 GLU A CA 1
ATOM 1280 C C . GLU A 1 160 ? 3.338 -12.206 -18.589 1.00 94.31 160 GLU A C 1
ATOM 1282 O O . GLU A 1 160 ? 2.194 -11.993 -18.183 1.00 94.31 160 GLU A O 1
ATOM 1287 N N . ALA A 1 161 ? 3.973 -13.361 -18.374 1.00 94.00 161 ALA A N 1
ATOM 1288 C CA . ALA A 1 161 ? 3.418 -14.483 -17.624 1.00 94.00 161 ALA A CA 1
ATOM 1289 C C . ALA A 1 161 ? 3.461 -14.308 -16.092 1.00 94.00 161 ALA A C 1
ATOM 1291 O O . ALA A 1 161 ? 2.905 -15.148 -15.384 1.00 94.00 161 ALA A O 1
ATOM 1292 N N . GLY A 1 162 ? 4.073 -13.238 -15.568 1.00 92.81 162 GLY A N 1
ATOM 1293 C CA . GLY A 1 162 ? 4.132 -12.964 -14.126 1.00 92.81 162 GLY A CA 1
ATOM 1294 C C . GLY A 1 162 ? 5.535 -12.948 -13.519 1.00 92.81 162 GLY A C 1
ATOM 1295 O O . GLY A 1 162 ? 5.653 -12.693 -12.321 1.00 92.81 162 GLY A O 1
ATOM 1296 N N . ASP A 1 163 ? 6.585 -13.223 -14.297 1.00 95.00 163 ASP A N 1
ATOM 1297 C CA . ASP A 1 163 ? 7.951 -13.292 -13.775 1.00 95.00 163 ASP A CA 1
ATOM 1298 C C . ASP A 1 163 ? 8.559 -11.889 -13.592 1.00 95.00 163 ASP A C 1
ATOM 1300 O O . ASP A 1 163 ? 8.922 -11.191 -14.546 1.00 95.00 163 ASP A O 1
ATOM 1304 N N . ARG A 1 164 ? 8.665 -11.458 -12.332 1.00 95.38 164 ARG A N 1
ATOM 1305 C CA . ARG A 1 164 ? 9.208 -10.142 -11.973 1.00 95.38 164 ARG A CA 1
ATOM 1306 C C . ARG A 1 164 ? 10.711 -10.035 -12.230 1.00 95.38 164 ARG A C 1
ATOM 1308 O O . ARG A 1 164 ? 11.168 -8.980 -12.678 1.00 95.38 164 ARG A O 1
ATOM 1315 N N . LEU A 1 165 ? 11.461 -11.118 -12.021 1.00 95.62 165 LEU A N 1
ATOM 1316 C CA . LEU A 1 165 ? 12.903 -11.152 -12.259 1.00 95.62 165 LEU A CA 1
ATOM 1317 C C . LEU A 1 165 ? 13.198 -10.946 -13.740 1.00 95.62 165 LEU A C 1
ATOM 1319 O O . LEU A 1 165 ? 14.038 -10.115 -14.085 1.00 95.62 165 LEU A O 1
ATOM 1323 N N . ASP A 1 166 ? 12.464 -11.627 -14.620 1.00 96.50 166 ASP A N 1
ATOM 1324 C CA . ASP A 1 166 ? 12.617 -11.445 -16.064 1.00 96.50 166 ASP A CA 1
ATOM 1325 C C . ASP A 1 166 ? 12.177 -10.050 -16.530 1.00 96.50 166 ASP A C 1
ATOM 1327 O O . ASP A 1 166 ? 12.754 -9.511 -17.478 1.00 96.50 166 ASP A O 1
ATOM 1331 N N . ALA A 1 167 ? 11.207 -9.416 -15.858 1.00 96.56 167 ALA A N 1
ATOM 1332 C CA . ALA A 1 167 ? 10.844 -8.028 -16.145 1.00 96.56 167 ALA A CA 1
ATOM 1333 C C . ALA A 1 167 ? 11.997 -7.062 -15.826 1.00 96.56 167 ALA A C 1
ATOM 1335 O O . ALA A 1 167 ? 12.317 -6.179 -16.628 1.00 96.56 167 ALA A O 1
ATOM 1336 N N . CYS A 1 168 ? 12.652 -7.250 -14.679 1.00 97.25 168 CYS A N 1
ATOM 1337 C CA . CYS A 1 168 ? 13.840 -6.493 -14.297 1.00 97.25 168 CYS A CA 1
ATOM 1338 C C . CYS A 1 168 ? 15.026 -6.785 -15.227 1.00 97.25 168 CYS A C 1
ATOM 1340 O O . CYS A 1 168 ? 15.730 -5.867 -15.657 1.00 97.25 168 CYS A O 1
ATOM 1342 N N . GLU A 1 169 ? 15.236 -8.054 -15.569 1.00 96.62 169 GLU A N 1
ATOM 1343 C CA . GLU A 1 169 ? 16.325 -8.494 -16.436 1.00 96.62 169 GLU A CA 1
ATOM 1344 C C . GLU A 1 169 ? 16.160 -7.993 -17.868 1.00 96.62 169 GLU A C 1
ATOM 1346 O O . GLU A 1 169 ? 17.142 -7.581 -18.479 1.00 96.62 169 GLU A O 1
ATOM 1351 N N . TYR A 1 170 ? 14.929 -7.905 -18.377 1.00 96.12 170 TYR A N 1
ATOM 1352 C CA . TYR A 1 170 ? 14.648 -7.268 -19.660 1.00 96.12 170 TYR A CA 1
ATOM 1353 C C . TYR A 1 170 ? 15.203 -5.843 -19.715 1.00 96.12 170 TYR A C 1
ATOM 1355 O O . TYR A 1 170 ? 15.885 -5.487 -20.674 1.00 96.12 170 TYR A O 1
ATOM 1363 N N . VAL A 1 171 ? 14.922 -5.019 -18.697 1.00 95.88 171 VAL A N 1
ATOM 1364 C CA . VAL A 1 171 ? 15.364 -3.615 -18.672 1.00 95.88 171 VAL A CA 1
ATOM 1365 C C . VAL A 1 171 ? 16.886 -3.534 -18.620 1.00 95.88 171 VAL A C 1
ATOM 1367 O O . VAL A 1 171 ? 17.488 -2.799 -19.402 1.00 95.88 171 VAL A O 1
ATOM 1370 N N . LYS A 1 172 ? 17.516 -4.318 -17.739 1.00 95.19 172 LYS A N 1
ATOM 1371 C CA . LYS A 1 172 ? 18.979 -4.355 -17.609 1.00 95.19 172 LYS A CA 1
ATOM 1372 C C . LYS A 1 172 ? 19.640 -4.823 -18.904 1.00 95.19 172 LYS A C 1
ATOM 1374 O O . LYS A 1 172 ? 20.536 -4.147 -19.402 1.00 95.19 172 LYS A O 1
ATOM 1379 N N . SER A 1 173 ? 19.151 -5.913 -19.491 1.00 94.06 173 SER A N 1
ATOM 1380 C CA . SER A 1 173 ? 19.634 -6.447 -20.766 1.00 94.06 173 SER A CA 1
ATOM 1381 C C . SER A 1 173 ? 19.426 -5.465 -21.919 1.00 94.06 173 SER A C 1
ATOM 1383 O O . SER A 1 173 ? 20.290 -5.346 -22.779 1.00 94.06 173 SER A O 1
ATOM 1385 N N . ALA A 1 174 ? 18.324 -4.714 -21.941 1.00 93.19 174 ALA A N 1
ATOM 1386 C CA . ALA A 1 174 ? 18.085 -3.734 -22.995 1.00 93.19 174 ALA A CA 1
ATOM 1387 C C . ALA A 1 174 ? 19.023 -2.516 -22.900 1.00 93.19 174 ALA A C 1
ATOM 1389 O O . ALA A 1 174 ? 19.448 -1.986 -23.926 1.00 93.19 174 ALA A O 1
ATOM 1390 N N . LEU A 1 175 ? 19.370 -2.084 -21.683 1.00 92.81 175 LEU A N 1
ATOM 1391 C CA . LEU A 1 175 ? 20.239 -0.925 -21.449 1.00 92.81 175 LEU A CA 1
ATOM 1392 C C . LEU A 1 175 ? 21.733 -1.264 -21.528 1.00 92.81 175 LEU A C 1
ATOM 1394 O O . LEU A 1 175 ? 22.503 -0.489 -22.095 1.00 92.81 175 LEU A O 1
ATOM 1398 N N . ALA A 1 176 ? 22.142 -2.407 -20.974 1.00 90.12 176 ALA A N 1
ATOM 1399 C CA . ALA A 1 176 ? 23.534 -2.861 -20.955 1.00 90.12 176 ALA A CA 1
ATOM 1400 C C . ALA A 1 176 ? 23.909 -3.718 -22.175 1.00 90.12 176 ALA A C 1
ATOM 1402 O O . ALA A 1 176 ? 25.090 -3.893 -22.471 1.00 90.12 176 ALA A O 1
ATOM 1403 N N . GLY A 1 177 ? 22.919 -4.276 -22.871 1.00 85.75 177 GLY A N 1
ATOM 1404 C CA . GLY A 1 177 ? 23.129 -5.148 -24.018 1.00 85.75 177 GLY A CA 1
ATOM 1405 C C . GLY A 1 177 ? 23.582 -4.411 -25.274 1.00 85.75 177 GLY A C 1
ATOM 1406 O O . GLY A 1 177 ? 23.566 -3.181 -25.375 1.00 85.75 177 GLY A O 1
ATOM 1407 N N . ASN A 1 178 ? 23.964 -5.205 -26.274 1.00 86.12 178 ASN A N 1
ATOM 1408 C CA . ASN A 1 178 ? 24.412 -4.717 -27.574 1.00 86.12 178 ASN A CA 1
ATOM 1409 C C . ASN A 1 178 ? 23.221 -4.322 -28.464 1.00 86.12 178 ASN A C 1
ATOM 1411 O O . ASN A 1 178 ? 22.889 -4.993 -29.442 1.00 86.12 178 ASN A O 1
ATOM 1415 N N . ILE A 1 179 ? 22.539 -3.253 -28.067 1.00 89.12 179 ILE A N 1
ATOM 1416 C CA . ILE A 1 179 ? 21.406 -2.662 -28.777 1.00 89.12 179 ILE A CA 1
ATOM 1417 C C . ILE A 1 179 ? 21.784 -1.221 -29.150 1.00 89.12 179 ILE A C 1
ATOM 1419 O O . ILE A 1 179 ? 22.453 -0.562 -28.350 1.00 89.12 179 ILE A O 1
ATOM 1423 N N . PRO A 1 180 ? 21.381 -0.714 -30.334 1.00 91.25 180 PRO A N 1
ATOM 1424 C CA . PRO A 1 180 ? 21.605 0.674 -30.714 1.00 91.25 180 PRO A CA 1
ATOM 1425 C C . PRO A 1 180 ? 21.136 1.653 -29.641 1.00 91.25 180 PRO A C 1
ATOM 1427 O O . PRO A 1 180 ? 20.065 1.488 -29.052 1.00 91.25 180 PRO A O 1
ATOM 1430 N N . ASP A 1 181 ? 21.908 2.717 -29.442 1.00 90.94 181 ASP A N 1
ATOM 1431 C CA . ASP A 1 181 ? 21.596 3.740 -28.445 1.00 90.94 181 ASP A CA 1
ATOM 1432 C C . ASP A 1 181 ? 20.244 4.411 -28.705 1.00 90.94 181 ASP A C 1
ATOM 1434 O O . ASP A 1 181 ? 19.545 4.748 -27.755 1.00 90.94 181 ASP A O 1
ATOM 1438 N N . SER A 1 182 ? 19.795 4.493 -29.962 1.00 90.00 182 SER A N 1
ATOM 1439 C CA . SER A 1 182 ? 18.444 4.954 -30.307 1.00 90.00 182 SER A CA 1
ATOM 1440 C C . SER A 1 182 ? 17.341 4.139 -29.621 1.00 90.00 182 SER A C 1
ATOM 1442 O O . SER A 1 182 ? 16.377 4.716 -29.122 1.00 90.00 182 SER A O 1
ATOM 1444 N N . HIS A 1 183 ? 17.488 2.815 -29.526 1.00 90.94 183 HIS A N 1
ATOM 1445 C CA . HIS A 1 183 ? 16.515 1.961 -28.841 1.00 90.94 183 HIS A CA 1
ATOM 1446 C C . HIS A 1 183 ? 16.608 2.121 -27.317 1.00 90.94 183 HIS A C 1
ATOM 1448 O O . HIS A 1 183 ? 15.587 2.118 -26.631 1.00 90.94 183 HIS A O 1
ATOM 1454 N N . LYS A 1 184 ? 17.816 2.341 -26.777 1.00 91.88 184 LYS A N 1
ATOM 1455 C CA . LYS A 1 184 ? 17.993 2.665 -25.352 1.00 91.88 184 LYS A CA 1
ATOM 1456 C C . LYS A 1 184 ? 17.333 3.999 -25.006 1.00 91.88 184 LYS A C 1
ATOM 1458 O O . LYS A 1 184 ? 16.620 4.083 -24.012 1.00 91.88 184 LYS A O 1
ATOM 1463 N N . VAL A 1 185 ? 17.498 5.021 -25.850 1.00 90.88 185 VAL A N 1
ATOM 1464 C CA . VAL A 1 185 ? 16.827 6.325 -25.715 1.00 90.88 185 VAL A CA 1
ATOM 1465 C C . VAL A 1 185 ? 15.308 6.154 -25.723 1.00 90.88 185 VAL A C 1
ATOM 1467 O O . VAL A 1 185 ? 14.615 6.814 -24.947 1.00 90.88 185 VAL A O 1
ATOM 1470 N N . TRP A 1 186 ? 14.766 5.237 -26.534 1.00 91.19 186 TRP A N 1
ATOM 1471 C CA . TRP A 1 186 ? 13.328 4.967 -26.527 1.00 91.19 186 TRP A CA 1
ATOM 1472 C C . TRP A 1 186 ? 12.827 4.533 -25.155 1.00 91.19 186 TRP A C 1
ATOM 1474 O O . TRP A 1 186 ? 11.821 5.087 -24.729 1.00 91.19 186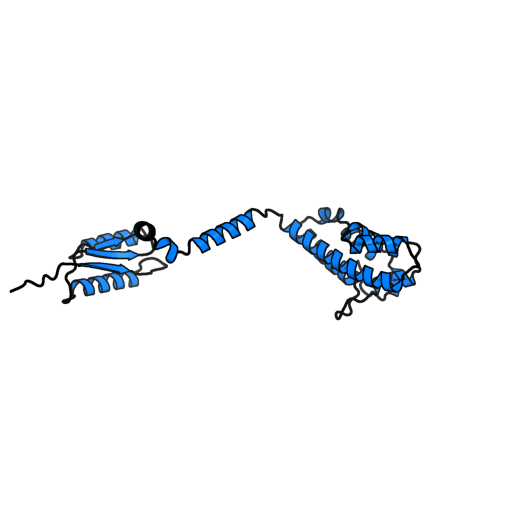 TRP A O 1
ATOM 1484 N N . LEU A 1 187 ? 13.527 3.658 -24.419 1.00 90.62 187 LEU A N 1
ATOM 1485 C CA . LEU A 1 187 ? 13.130 3.266 -23.052 1.00 90.62 187 LEU A CA 1
ATOM 1486 C C . LEU A 1 187 ? 12.929 4.468 -22.119 1.00 90.62 187 LEU A C 1
ATOM 1488 O O . LEU A 1 187 ? 12.004 4.470 -21.306 1.00 90.62 187 LEU A O 1
ATOM 1492 N N . PHE A 1 188 ? 13.756 5.503 -22.260 1.00 90.06 188 PHE A N 1
ATOM 1493 C CA . PHE A 1 188 ? 13.639 6.730 -21.475 1.00 90.06 188 PHE A CA 1
ATOM 1494 C C . PHE A 1 188 ? 12.552 7.676 -21.998 1.00 90.06 188 PHE A C 1
ATOM 1496 O O . PHE A 1 188 ? 12.022 8.461 -21.222 1.00 90.06 188 PHE A O 1
ATOM 1503 N N . ASN A 1 189 ? 12.163 7.591 -23.269 1.00 88.94 189 ASN A N 1
ATOM 1504 C CA . ASN A 1 189 ? 11.157 8.470 -23.875 1.00 88.94 189 ASN A CA 1
AT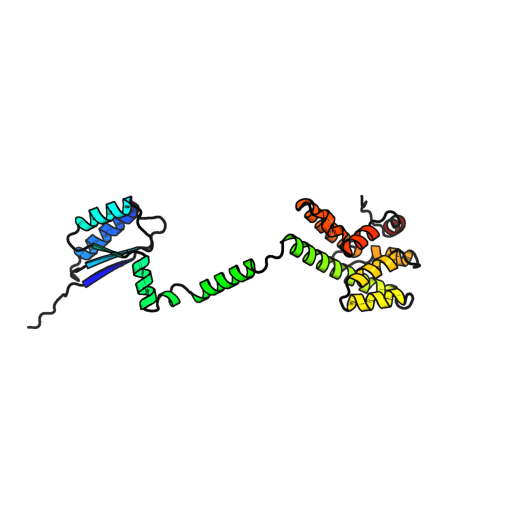OM 1505 C C . ASN A 1 189 ? 9.757 7.862 -23.986 1.00 88.94 189 ASN A C 1
ATOM 1507 O O . ASN A 1 189 ? 8.811 8.581 -24.308 1.00 88.94 189 ASN A O 1
ATOM 1511 N N . MET A 1 190 ? 9.593 6.561 -23.728 1.00 88.19 190 MET A N 1
ATOM 1512 C CA . MET A 1 190 ? 8.290 5.907 -23.844 1.00 88.19 190 MET A CA 1
ATOM 1513 C C . MET A 1 190 ? 7.298 6.540 -22.883 1.00 88.19 190 MET A C 1
ATOM 1515 O O . MET A 1 190 ? 7.422 6.412 -21.665 1.00 88.19 190 MET A O 1
ATOM 1519 N N . LEU A 1 191 ? 6.295 7.207 -23.438 1.00 81.38 191 LEU A N 1
ATOM 1520 C CA . LEU A 1 191 ? 5.224 7.801 -22.658 1.00 81.38 191 LEU A CA 1
ATOM 1521 C C . LEU A 1 191 ? 4.205 6.735 -22.265 1.00 81.38 191 LEU A C 1
ATOM 1523 O O . LEU A 1 191 ? 3.936 5.790 -23.016 1.00 81.38 191 LEU A O 1
ATOM 1527 N N . GLY A 1 192 ? 3.640 6.900 -21.070 1.00 70.50 192 GLY A N 1
ATOM 1528 C CA . GLY A 1 192 ? 2.485 6.131 -20.618 1.00 70.50 192 GLY A CA 1
ATOM 1529 C C . GLY A 1 192 ? 1.215 6.561 -21.351 1.00 70.50 192 GLY A C 1
ATOM 1530 O O . GLY A 1 192 ? 1.238 6.826 -22.553 1.00 70.50 192 GLY A O 1
ATOM 1531 N N . ASP A 1 193 ? 0.112 6.628 -20.615 1.00 69.69 193 ASP A N 1
ATOM 1532 C CA . ASP A 1 193 ? -1.131 7.226 -21.105 1.00 69.69 193 ASP A CA 1
ATOM 1533 C C . ASP A 1 193 ? -1.108 8.748 -20.846 1.00 69.69 193 ASP A C 1
ATOM 1535 O O . ASP A 1 193 ? -0.037 9.347 -20.763 1.00 69.69 193 ASP A O 1
ATOM 1539 N N . PHE A 1 194 ? -2.275 9.382 -20.706 1.00 56.50 194 PHE A N 1
ATOM 1540 C CA . PHE A 1 194 ? -2.532 10.834 -20.658 1.00 56.50 194 PHE A CA 1
ATOM 1541 C C . PHE A 1 194 ? -1.635 11.722 -19.758 1.00 56.50 194 PHE A C 1
ATOM 1543 O O . PHE A 1 194 ? -1.759 12.942 -19.815 1.00 56.50 194 PHE A O 1
ATOM 1550 N N . SER A 1 195 ? -0.743 11.168 -18.929 1.00 65.19 195 SER A N 1
ATOM 1551 C CA . SER A 1 195 ? 0.139 11.930 -18.035 1.00 65.19 195 SER A CA 1
ATOM 1552 C C . SER A 1 195 ? 1.312 12.625 -18.733 1.00 65.19 195 SER A C 1
ATOM 1554 O O . SER A 1 195 ? 1.985 13.420 -18.083 1.00 65.19 195 SER A O 1
ATOM 1556 N N . MET A 1 196 ? 1.588 12.323 -20.013 1.00 76.88 196 MET A N 1
ATOM 1557 C CA . MET A 1 196 ? 2.740 12.855 -20.774 1.00 76.88 196 MET A CA 1
ATOM 1558 C C . MET A 1 196 ? 4.104 12.624 -20.090 1.00 76.88 196 MET A C 1
ATOM 1560 O O . MET A 1 196 ? 5.107 13.238 -20.444 1.00 76.88 196 MET A O 1
ATOM 1564 N N . GLU A 1 197 ? 4.150 11.719 -19.112 1.00 83.38 197 GLU A N 1
ATOM 1565 C CA . GLU A 1 197 ? 5.329 11.407 -18.311 1.00 83.38 197 GLU A CA 1
ATOM 1566 C C . GLU A 1 197 ? 5.963 10.108 -18.829 1.00 83.38 197 GLU A C 1
ATOM 1568 O O . GLU A 1 197 ? 5.239 9.121 -19.040 1.00 83.38 197 GLU A O 1
ATOM 1573 N N . PRO A 1 198 ? 7.295 10.063 -19.005 1.00 90.62 198 PRO A N 1
ATOM 1574 C CA . PRO A 1 198 ? 7.964 8.832 -19.383 1.00 90.62 198 PRO A CA 1
ATOM 1575 C C . PRO A 1 198 ? 7.749 7.706 -18.368 1.00 90.62 198 PRO A C 1
ATOM 1577 O O . PRO A 1 198 ? 7.840 7.903 -17.154 1.00 90.62 198 PRO A O 1
ATOM 1580 N N . ILE A 1 199 ? 7.497 6.493 -18.857 1.00 92.31 199 ILE A N 1
ATOM 1581 C CA . ILE A 1 199 ? 7.188 5.329 -18.016 1.00 92.31 199 ILE A CA 1
ATOM 1582 C C . ILE A 1 199 ? 8.383 4.974 -17.121 1.00 92.31 199 ILE A C 1
ATOM 1584 O O . ILE A 1 199 ? 8.198 4.715 -15.932 1.00 92.31 199 ILE A O 1
ATOM 1588 N N . ALA A 1 200 ? 9.610 5.033 -17.649 1.00 92.88 200 ALA A N 1
ATOM 1589 C CA . ALA A 1 200 ? 10.817 4.814 -16.852 1.00 92.88 200 ALA A CA 1
ATOM 1590 C C . ALA A 1 200 ? 10.961 5.850 -15.719 1.00 92.88 200 ALA A C 1
ATOM 1592 O O . ALA A 1 200 ? 11.397 5.513 -14.621 1.00 92.88 200 ALA A O 1
ATOM 1593 N N . PHE A 1 201 ? 10.531 7.097 -15.938 1.00 90.75 201 PHE A N 1
ATOM 1594 C CA . PHE A 1 201 ? 10.564 8.126 -14.897 1.00 90.75 201 PHE A CA 1
ATOM 1595 C C . PHE A 1 201 ? 9.514 7.865 -13.807 1.00 90.75 201 PHE A C 1
ATOM 1597 O O . PHE A 1 201 ? 9.806 7.997 -12.617 1.00 90.75 201 PHE A O 1
ATOM 1604 N N . ARG A 1 202 ? 8.318 7.386 -14.184 1.00 91.94 202 ARG A N 1
ATOM 1605 C CA . ARG A 1 202 ? 7.295 6.931 -13.224 1.00 91.94 202 ARG A CA 1
ATOM 1606 C C . ARG A 1 202 ? 7.811 5.824 -12.313 1.00 91.94 202 ARG A C 1
ATOM 1608 O O . ARG A 1 202 ? 7.531 5.857 -11.116 1.00 91.94 202 ARG A O 1
ATOM 1615 N N . PHE A 1 203 ? 8.560 4.873 -12.871 1.00 95.19 203 PHE A N 1
ATOM 1616 C CA . PHE A 1 203 ? 9.203 3.812 -12.100 1.00 95.19 203 PHE A CA 1
ATOM 1617 C C . PHE A 1 203 ? 10.175 4.398 -11.071 1.00 95.19 203 PHE A C 1
ATOM 1619 O O . PHE A 1 203 ? 10.031 4.136 -9.879 1.00 95.19 203 PHE A O 1
ATOM 1626 N N . ILE A 1 204 ? 11.100 5.261 -11.513 1.00 94.06 204 ILE A N 1
ATOM 1627 C CA . ILE A 1 204 ? 12.089 5.894 -10.627 1.00 94.06 204 ILE A CA 1
ATOM 1628 C C . ILE A 1 204 ? 11.395 6.647 -9.498 1.00 94.06 204 ILE A C 1
ATOM 1630 O O . ILE A 1 204 ? 11.726 6.439 -8.338 1.00 94.06 204 ILE A O 1
ATOM 1634 N N . ARG A 1 205 ? 10.385 7.463 -9.811 1.00 93.00 205 ARG A N 1
ATOM 1635 C CA . ARG A 1 205 ? 9.646 8.233 -8.807 1.00 93.00 205 ARG A CA 1
ATOM 1636 C C . ARG A 1 205 ? 8.918 7.337 -7.803 1.00 93.00 205 ARG A C 1
ATOM 1638 O O . ARG A 1 205 ? 8.901 7.646 -6.612 1.00 93.00 205 ARG A O 1
ATOM 1645 N N . ARG A 1 206 ? 8.310 6.234 -8.260 1.00 94.81 206 ARG A N 1
ATOM 1646 C CA . ARG A 1 206 ? 7.636 5.280 -7.365 1.00 94.81 206 ARG A CA 1
ATOM 1647 C C . ARG A 1 206 ? 8.631 4.631 -6.406 1.00 94.81 206 ARG A C 1
ATOM 1649 O O . ARG A 1 206 ? 8.318 4.500 -5.221 1.00 94.81 206 ARG A O 1
ATOM 1656 N N . TYR A 1 207 ? 9.809 4.277 -6.909 1.00 96.31 207 TYR A N 1
ATOM 1657 C CA . TYR A 1 207 ? 10.860 3.648 -6.122 1.00 96.31 207 TYR A CA 1
ATOM 1658 C C . TYR A 1 207 ? 11.582 4.645 -5.192 1.00 96.31 207 TYR A C 1
ATOM 1660 O O . TYR A 1 207 ? 11.836 4.331 -4.033 1.00 96.31 207 TYR A O 1
ATOM 1668 N N . ASP A 1 208 ? 11.795 5.895 -5.620 1.00 95.31 208 ASP A N 1
ATOM 1669 C CA . ASP A 1 208 ? 12.292 6.995 -4.773 1.00 95.31 208 ASP A CA 1
ATOM 1670 C C . ASP A 1 208 ? 11.349 7.254 -3.582 1.00 95.31 208 ASP A C 1
ATOM 1672 O O . ASP A 1 208 ? 11.793 7.493 -2.453 1.00 95.31 208 ASP A O 1
ATOM 1676 N N . ALA A 1 209 ? 10.032 7.170 -3.805 1.00 95.06 209 ALA A N 1
ATOM 1677 C CA . ALA A 1 209 ? 9.046 7.263 -2.731 1.00 95.06 209 ALA A CA 1
ATOM 1678 C C . ALA A 1 209 ? 9.160 6.086 -1.746 1.00 95.06 209 ALA A C 1
ATOM 1680 O O . ALA A 1 209 ? 9.071 6.298 -0.535 1.00 95.06 209 ALA A O 1
ATOM 1681 N N . LEU A 1 210 ? 9.413 4.865 -2.239 1.00 95.75 210 LEU A N 1
ATOM 1682 C CA . LEU A 1 210 ? 9.663 3.697 -1.389 1.00 95.75 210 LEU A CA 1
ATOM 1683 C C . LEU A 1 210 ? 10.948 3.866 -0.564 1.00 95.75 210 LEU A C 1
ATOM 1685 O O . LEU A 1 210 ? 10.919 3.646 0.643 1.00 95.75 210 LEU A O 1
ATOM 1689 N N . LEU A 1 211 ? 12.041 4.341 -1.167 1.00 95.25 211 LEU A N 1
ATOM 1690 C CA . LEU A 1 211 ? 13.298 4.633 -0.466 1.00 95.25 211 LEU A CA 1
ATOM 1691 C C . LEU A 1 211 ? 13.134 5.722 0.599 1.00 95.25 211 LEU A C 1
ATOM 1693 O O . LEU A 1 211 ? 13.720 5.633 1.678 1.00 95.25 211 LEU A O 1
ATOM 1697 N N . THR A 1 212 ? 12.321 6.743 0.324 1.00 94.56 212 THR A N 1
ATOM 1698 C CA . THR A 1 212 ? 11.993 7.788 1.304 1.00 94.56 212 THR A CA 1
ATOM 1699 C C . THR A 1 212 ? 11.269 7.187 2.507 1.00 94.56 212 THR A C 1
ATOM 1701 O O . THR A 1 212 ? 11.669 7.436 3.642 1.00 94.56 212 THR A O 1
ATOM 1704 N N . LYS A 1 213 ? 10.282 6.310 2.277 1.00 93.56 213 LYS A N 1
ATOM 1705 C CA . LYS A 1 213 ? 9.636 5.552 3.357 1.00 93.56 213 LYS A CA 1
ATOM 1706 C C . LYS A 1 213 ? 10.612 4.627 4.081 1.00 93.56 213 LYS A C 1
ATOM 1708 O O . LYS A 1 213 ? 10.627 4.617 5.303 1.00 93.56 213 LYS A O 1
ATOM 1713 N N . ALA A 1 214 ? 11.502 3.939 3.377 1.00 94.69 214 ALA A N 1
ATOM 1714 C CA . ALA A 1 214 ? 12.519 3.093 4.002 1.00 94.69 214 ALA A CA 1
ATOM 1715 C C . ALA A 1 214 ? 13.411 3.871 4.980 1.00 94.69 214 ALA A C 1
ATOM 1717 O O . ALA A 1 214 ? 13.756 3.361 6.045 1.00 94.69 214 ALA A O 1
ATOM 1718 N N . LYS A 1 215 ? 13.759 5.120 4.643 1.00 94.44 215 LYS A N 1
ATOM 1719 C CA . LYS A 1 215 ? 14.510 6.023 5.527 1.00 94.44 215 LYS A CA 1
ATOM 1720 C C . LYS A 1 215 ? 13.706 6.409 6.766 1.00 94.44 215 LYS A C 1
ATOM 1722 O O . LYS A 1 215 ? 14.260 6.363 7.858 1.00 94.44 215 LYS A O 1
ATOM 1727 N N . GLU A 1 216 ? 12.418 6.729 6.617 1.00 92.62 216 GLU A N 1
ATOM 1728 C CA . GLU A 1 216 ? 11.522 7.018 7.753 1.00 92.62 216 GLU A CA 1
ATOM 1729 C C . GLU A 1 216 ? 11.440 5.837 8.737 1.00 92.62 216 GLU A C 1
ATOM 1731 O O . GLU A 1 216 ? 11.408 6.043 9.947 1.00 92.62 216 GLU A O 1
ATOM 1736 N N . PHE A 1 217 ? 11.456 4.602 8.224 1.00 89.56 217 PHE A N 1
ATOM 1737 C CA . PHE A 1 217 ? 11.420 3.378 9.031 1.00 89.56 217 PHE A CA 1
ATOM 1738 C C . PHE A 1 217 ? 12.808 2.886 9.483 1.00 89.56 217 PHE A C 1
ATOM 1740 O O . PHE A 1 217 ? 12.878 1.933 10.254 1.00 89.56 217 PHE A O 1
ATOM 1747 N N . ASN A 1 218 ? 13.902 3.519 9.037 1.00 93.25 218 ASN A N 1
ATOM 1748 C CA . ASN A 1 218 ? 15.292 3.087 9.244 1.00 93.25 218 ASN A CA 1
ATOM 1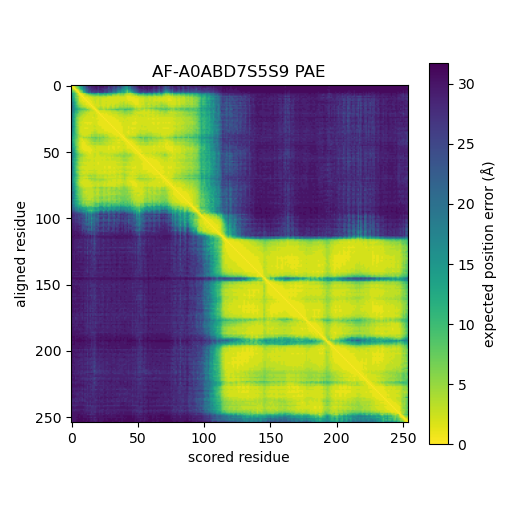749 C C . ASN A 1 218 ? 15.598 1.659 8.731 1.00 93.25 218 ASN A C 1
ATOM 1751 O O . ASN A 1 218 ? 16.272 0.876 9.397 1.00 93.25 218 ASN A O 1
ATOM 1755 N N . ARG A 1 219 ? 15.079 1.312 7.544 1.00 94.19 219 ARG A N 1
ATOM 1756 C CA . ARG A 1 219 ? 15.135 -0.042 6.944 1.00 94.19 219 ARG A CA 1
ATOM 1757 C C . ARG A 1 219 ? 15.611 -0.053 5.493 1.00 94.19 219 ARG A C 1
ATOM 1759 O O . ARG A 1 219 ? 15.278 -0.942 4.717 1.00 94.19 219 ARG A O 1
ATOM 1766 N N . VAL A 1 220 ? 16.402 0.944 5.101 1.00 92.94 220 VAL A N 1
ATOM 1767 C CA . VAL A 1 220 ? 16.908 1.084 3.723 1.00 92.94 220 VAL A CA 1
ATOM 1768 C C . VAL A 1 220 ? 17.669 -0.162 3.262 1.00 92.94 220 VAL A C 1
ATOM 1770 O O . VAL A 1 220 ? 17.542 -0.553 2.106 1.00 92.94 220 VAL A O 1
ATOM 1773 N N . GLN A 1 221 ? 18.420 -0.816 4.157 1.00 92.38 221 GLN A N 1
ATOM 1774 C CA . GLN A 1 221 ? 19.201 -2.009 3.817 1.00 92.38 221 GLN A CA 1
ATOM 1775 C C . GLN A 1 221 ? 18.325 -3.169 3.329 1.00 92.38 221 GLN A C 1
ATOM 1777 O O . GLN A 1 221 ? 18.777 -3.960 2.507 1.00 92.38 221 GLN A O 1
ATOM 1782 N N . GLU A 1 222 ? 17.071 -3.257 3.771 1.00 91.50 222 GLU A N 1
ATOM 1783 C CA . GLU A 1 222 ? 16.162 -4.337 3.368 1.00 91.50 222 GLU A CA 1
ATOM 1784 C C . GLU A 1 222 ? 15.719 -4.230 1.909 1.00 91.50 222 GLU A C 1
ATOM 1786 O O . GLU A 1 222 ? 15.337 -5.228 1.311 1.00 91.50 222 GLU A O 1
ATOM 1791 N N . LEU A 1 223 ? 15.819 -3.043 1.305 1.00 92.56 223 LEU A N 1
ATOM 1792 C CA . LEU A 1 223 ? 15.539 -2.868 -0.118 1.00 92.56 223 LEU A CA 1
ATOM 1793 C C . LEU A 1 223 ? 16.709 -3.300 -1.004 1.00 92.56 223 LEU A C 1
ATOM 1795 O O . LEU A 1 223 ? 16.505 -3.525 -2.189 1.00 92.56 223 LEU A O 1
ATOM 1799 N N . SER A 1 224 ? 17.920 -3.464 -0.462 1.00 85.94 224 SER A N 1
ATOM 1800 C CA . SER A 1 224 ? 19.091 -3.847 -1.268 1.00 85.94 224 SER A CA 1
ATOM 1801 C C . SER A 1 224 ? 18.971 -5.239 -1.902 1.00 85.94 224 SER A C 1
ATOM 1803 O O . SER A 1 224 ? 19.618 -5.512 -2.909 1.00 85.94 224 SER A O 1
ATOM 1805 N N . THR A 1 225 ? 18.121 -6.108 -1.347 1.00 85.12 225 THR A N 1
ATOM 1806 C CA . THR A 1 225 ? 17.831 -7.442 -1.892 1.00 85.12 225 THR A CA 1
ATOM 1807 C C . THR A 1 225 ? 16.697 -7.441 -2.917 1.00 85.12 225 THR A C 1
ATOM 1809 O O . THR A 1 225 ? 16.420 -8.480 -3.510 1.00 85.12 225 THR A O 1
ATOM 1812 N N . SER A 1 226 ? 16.032 -6.301 -3.128 1.00 91.06 226 SER A N 1
ATOM 1813 C CA . SER A 1 226 ? 14.955 -6.157 -4.107 1.00 91.06 226 SER A CA 1
ATOM 1814 C C . SER A 1 226 ? 15.503 -6.166 -5.533 1.00 91.06 226 SER A C 1
ATOM 1816 O O . SER A 1 226 ? 16.395 -5.395 -5.893 1.00 91.06 226 SER A O 1
ATOM 1818 N N . GLU A 1 227 ? 14.905 -6.977 -6.398 1.00 91.00 227 GLU A N 1
ATOM 1819 C CA . GLU A 1 227 ? 15.170 -6.966 -7.840 1.00 91.00 227 GLU A CA 1
ATOM 1820 C C . GLU A 1 227 ? 14.912 -5.589 -8.477 1.00 91.00 227 GLU A C 1
ATOM 1822 O O . GLU A 1 227 ? 15.666 -5.146 -9.351 1.00 91.00 227 GLU A O 1
ATOM 1827 N N . PHE A 1 228 ? 13.919 -4.851 -7.974 1.00 96.44 228 PHE A N 1
ATOM 1828 C CA . PHE A 1 228 ? 13.580 -3.508 -8.443 1.00 96.44 228 PHE A CA 1
ATOM 1829 C C . PHE A 1 228 ? 14.609 -2.455 -8.020 1.00 96.44 228 PHE A C 1
ATOM 1831 O O . PHE A 1 228 ? 14.813 -1.496 -8.768 1.00 96.44 228 PHE A O 1
ATOM 1838 N N . TYR A 1 229 ? 15.307 -2.655 -6.893 1.00 95.69 229 TYR A N 1
ATOM 1839 C CA . TYR A 1 229 ? 16.418 -1.791 -6.472 1.00 95.69 229 TYR A CA 1
ATOM 1840 C C . TYR A 1 229 ? 17.509 -1.751 -7.543 1.00 95.69 229 TYR A C 1
ATOM 1842 O O . TYR A 1 229 ? 17.952 -0.680 -7.953 1.00 95.69 229 TYR A O 1
ATOM 1850 N N . SER A 1 230 ? 17.872 -2.919 -8.083 1.00 93.88 230 SER A N 1
ATOM 1851 C CA . SER A 1 230 ? 18.902 -3.024 -9.123 1.00 93.88 230 SER A CA 1
ATOM 1852 C C . SER A 1 230 ? 18.515 -2.307 -10.424 1.00 93.88 230 SER A C 1
ATOM 1854 O O . SER A 1 230 ? 19.353 -1.686 -11.083 1.00 93.88 230 SER A O 1
ATOM 1856 N N . VAL A 1 231 ? 17.229 -2.341 -10.794 1.00 96.25 231 VAL A N 1
ATOM 1857 C CA . VAL A 1 231 ? 16.711 -1.615 -11.964 1.00 96.25 231 VAL A CA 1
ATOM 1858 C C . VAL A 1 231 ? 16.720 -0.114 -11.705 1.00 96.25 231 VAL A C 1
ATOM 1860 O O . VAL A 1 231 ? 17.117 0.656 -12.581 1.00 96.25 231 VAL A O 1
ATOM 1863 N N . TRP A 1 232 ? 16.321 0.307 -10.504 1.00 96.38 232 TRP A N 1
ATOM 1864 C CA . TRP A 1 232 ? 16.374 1.703 -10.085 1.00 96.38 232 TRP A CA 1
ATOM 1865 C C . TRP A 1 232 ? 17.805 2.253 -10.141 1.00 96.38 232 TRP A C 1
ATOM 1867 O O . TRP A 1 232 ? 18.019 3.303 -10.750 1.00 96.38 232 TRP A O 1
ATOM 1877 N N . GLU A 1 233 ? 18.792 1.520 -9.620 1.00 94.56 233 GLU A N 1
ATOM 1878 C CA . GLU A 1 233 ? 20.207 1.896 -9.730 1.00 94.56 233 GLU A CA 1
ATOM 1879 C C . GLU A 1 233 ? 20.666 1.958 -11.188 1.00 94.56 233 GLU A C 1
ATOM 1881 O O . GLU A 1 233 ? 21.296 2.932 -11.600 1.00 94.56 233 GLU A O 1
ATOM 1886 N N . THR A 1 234 ? 20.301 0.960 -11.999 1.00 94.31 234 THR A N 1
ATOM 1887 C CA . THR A 1 234 ? 20.673 0.907 -13.421 1.00 94.31 234 THR A CA 1
ATOM 1888 C C . THR A 1 234 ? 20.165 2.138 -14.168 1.00 94.31 234 THR A C 1
ATOM 1890 O O . THR A 1 234 ? 20.940 2.809 -14.848 1.00 94.31 234 THR A O 1
ATOM 1893 N N . LEU A 1 235 ? 18.887 2.491 -14.005 1.00 93.12 235 LEU A N 1
ATOM 1894 C CA . LEU A 1 235 ? 18.273 3.642 -14.674 1.00 93.12 235 LEU A CA 1
ATOM 1895 C C . LEU A 1 235 ? 18.890 4.984 -14.252 1.00 93.12 235 LEU A C 1
ATOM 1897 O O . LEU A 1 235 ? 18.890 5.932 -15.042 1.00 93.12 235 LEU A O 1
ATOM 1901 N N . ARG A 1 236 ? 19.431 5.063 -13.031 1.00 92.25 236 ARG A N 1
ATOM 1902 C CA . ARG A 1 236 ? 20.128 6.240 -12.486 1.00 92.25 236 ARG A CA 1
ATOM 1903 C C . ARG A 1 236 ? 21.640 6.208 -12.697 1.00 92.25 236 ARG A C 1
ATOM 1905 O O . ARG A 1 236 ? 22.307 7.195 -12.402 1.00 92.25 236 ARG A O 1
ATOM 1912 N N . SER A 1 237 ? 22.184 5.119 -13.236 1.00 92.38 237 SER A N 1
ATOM 1913 C CA . SER A 1 237 ? 23.627 4.934 -13.378 1.00 92.38 237 SER A CA 1
ATOM 1914 C C . SER A 1 237 ? 24.264 6.084 -14.169 1.00 92.38 237 SER A C 1
ATOM 1916 O O . SER A 1 237 ? 23.729 6.464 -15.220 1.00 92.38 237 SER A O 1
ATOM 1918 N N . PRO A 1 238 ? 25.416 6.627 -13.734 1.00 90.75 238 PRO A N 1
ATOM 1919 C CA . PRO A 1 238 ? 26.153 7.641 -14.489 1.00 90.75 238 PRO A CA 1
ATOM 1920 C C . PRO A 1 238 ? 26.524 7.191 -15.907 1.00 90.75 238 PRO A C 1
ATOM 1922 O O . PRO A 1 238 ? 26.595 8.016 -16.809 1.00 90.75 238 PRO A O 1
ATOM 1925 N N . VAL A 1 239 ? 26.681 5.881 -16.131 1.00 90.88 239 VAL A N 1
ATOM 1926 C CA . VAL A 1 239 ? 27.007 5.302 -17.448 1.00 90.88 239 VAL A CA 1
ATOM 1927 C C . VAL A 1 239 ? 25.921 5.590 -18.492 1.00 90.88 239 VAL A C 1
ATOM 1929 O O . VAL A 1 239 ? 26.212 5.679 -19.678 1.00 90.88 239 VAL A O 1
ATOM 1932 N N . LEU A 1 240 ? 24.668 5.772 -18.064 1.00 90.75 240 LEU A N 1
ATOM 1933 C CA . LEU A 1 240 ? 23.545 6.079 -18.955 1.00 90.75 240 LEU A CA 1
ATOM 1934 C C . LEU A 1 240 ? 23.258 7.585 -19.063 1.00 90.75 240 LEU A C 1
ATOM 1936 O O . LEU A 1 240 ? 22.207 7.961 -19.581 1.00 90.75 240 LEU A O 1
ATOM 1940 N N . GLN A 1 241 ? 24.152 8.453 -18.574 1.00 89.38 241 GLN A N 1
ATOM 1941 C CA . GLN A 1 241 ? 23.933 9.901 -18.598 1.00 89.38 241 GLN A CA 1
ATOM 1942 C C . GLN A 1 241 ? 23.735 10.425 -20.025 1.00 89.38 241 GLN A C 1
ATOM 1944 O O . GLN A 1 241 ? 22.731 11.083 -20.281 1.00 89.38 241 GLN A O 1
ATOM 1949 N N . ASP A 1 242 ? 24.596 10.027 -20.964 1.00 89.62 242 ASP A N 1
ATOM 1950 C CA . ASP A 1 242 ? 24.503 10.453 -22.367 1.00 89.62 242 ASP A CA 1
ATOM 1951 C C . ASP A 1 242 ? 23.185 10.009 -23.025 1.00 89.62 242 ASP A C 1
ATOM 1953 O O . ASP A 1 242 ? 22.592 10.744 -23.814 1.00 89.62 242 ASP A O 1
ATOM 1957 N N . ILE A 1 243 ? 22.687 8.820 -22.669 1.00 90.81 243 ILE A N 1
ATOM 1958 C CA . ILE A 1 243 ? 21.402 8.296 -23.155 1.00 90.81 243 ILE A CA 1
ATOM 1959 C C . ILE A 1 243 ? 20.234 9.106 -22.575 1.00 90.81 243 ILE A C 1
ATOM 1961 O O . ILE A 1 243 ? 19.294 9.441 -23.297 1.00 90.81 243 ILE A O 1
ATOM 1965 N N . ARG A 1 244 ? 20.284 9.459 -21.284 1.00 90.69 244 ARG A N 1
ATOM 1966 C CA . ARG A 1 244 ? 19.259 10.297 -20.637 1.00 90.69 244 ARG A CA 1
ATOM 1967 C C . ARG A 1 244 ? 19.244 11.722 -21.189 1.00 90.69 244 ARG A C 1
ATOM 1969 O O . ARG A 1 244 ? 18.165 12.285 -21.381 1.00 90.69 244 ARG A O 1
ATOM 1976 N N . ASP A 1 245 ? 20.411 12.283 -21.486 1.00 87.00 245 ASP A N 1
ATOM 1977 C CA . ASP A 1 245 ? 20.534 13.620 -22.070 1.00 87.00 245 ASP A CA 1
ATOM 1978 C C . ASP A 1 245 ? 19.950 13.656 -23.491 1.00 87.00 245 ASP A C 1
ATOM 1980 O O . ASP A 1 245 ? 19.183 14.566 -23.825 1.00 87.00 245 ASP A O 1
ATOM 1984 N N . GLN A 1 246 ? 20.204 12.613 -24.294 1.00 86.06 246 GLN A N 1
ATOM 1985 C CA . GLN A 1 246 ? 19.547 12.404 -25.592 1.00 86.06 246 GLN A CA 1
ATOM 1986 C C . GLN A 1 246 ? 18.027 12.218 -25.465 1.00 86.06 246 GLN A C 1
ATOM 1988 O O . GLN A 1 246 ? 17.273 12.649 -26.335 1.00 86.06 246 GLN A O 1
ATOM 1993 N N . ALA A 1 247 ? 17.558 11.625 -24.364 1.00 85.06 247 ALA A N 1
ATOM 1994 C CA . ALA A 1 247 ? 16.139 11.523 -24.031 1.00 85.06 247 ALA A CA 1
ATOM 1995 C C . ALA A 1 247 ? 15.540 12.828 -23.458 1.00 85.06 247 ALA A C 1
ATOM 1997 O O . ALA A 1 247 ? 14.383 12.858 -23.048 1.00 85.06 247 ALA A O 1
ATOM 1998 N N . HIS A 1 248 ? 16.303 13.925 -23.406 1.00 82.19 248 HIS A N 1
ATOM 1999 C CA . HIS A 1 248 ? 15.879 15.210 -22.838 1.00 82.19 248 HIS A CA 1
ATOM 2000 C C . HIS A 1 248 ? 15.380 15.129 -21.385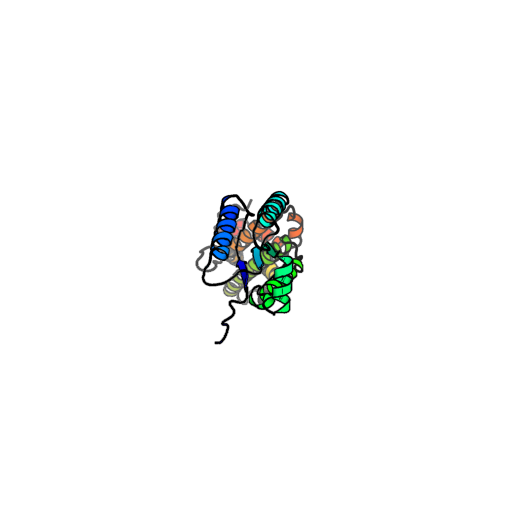 1.00 82.19 248 HIS A C 1
ATOM 2002 O O . HIS A 1 248 ? 14.594 15.973 -20.935 1.00 82.19 248 HIS A O 1
ATOM 2008 N N . TRP A 1 249 ? 15.855 14.150 -20.615 1.00 78.69 249 TRP A N 1
ATOM 2009 C CA . TRP A 1 249 ? 15.561 14.061 -19.191 1.00 78.69 249 TRP A CA 1
ATOM 2010 C C . TRP A 1 249 ? 16.323 15.148 -18.434 1.00 78.69 249 TRP A C 1
ATOM 2012 O O . TRP A 1 249 ? 17.476 14.990 -18.056 1.00 78.69 249 TRP A O 1
ATOM 2022 N N . ARG A 1 250 ? 15.658 16.279 -18.177 1.00 57.81 250 ARG A N 1
ATOM 2023 C CA . ARG A 1 250 ? 16.242 17.423 -17.446 1.00 57.81 250 ARG A CA 1
ATOM 2024 C C . ARG A 1 250 ? 16.405 17.189 -15.941 1.00 57.81 250 ARG A C 1
ATOM 2026 O O . ARG A 1 250 ? 16.907 18.065 -15.237 1.00 57.81 250 ARG A O 1
ATOM 2033 N N . VAL A 1 251 ? 15.938 16.052 -15.427 1.00 58.78 251 VAL A N 1
ATOM 2034 C CA . VAL A 1 251 ? 16.033 15.729 -14.003 1.00 58.78 251 VAL A CA 1
ATOM 2035 C C . VAL A 1 251 ? 17.466 15.311 -13.702 1.00 58.78 251 VAL A C 1
ATOM 2037 O O . VAL A 1 251 ? 17.904 14.237 -14.106 1.00 58.78 251 VAL A O 1
ATOM 2040 N N . LYS A 1 252 ? 18.196 16.159 -12.970 1.00 56.38 252 LYS A N 1
ATOM 2041 C CA . LYS A 1 252 ? 19.475 15.771 -12.373 1.00 56.38 252 LYS A CA 1
ATOM 2042 C C . LYS A 1 252 ? 19.192 14.745 -11.281 1.00 56.38 252 LYS A C 1
ATOM 2044 O O . LYS A 1 252 ? 18.768 15.101 -10.185 1.00 56.38 252 LYS A O 1
ATOM 2049 N N . LEU A 1 253 ? 19.382 13.476 -11.615 1.00 59.94 253 LEU A N 1
ATOM 2050 C CA . LEU A 1 253 ? 19.353 12.377 -10.662 1.00 59.94 253 LEU A CA 1
ATOM 2051 C C . LEU A 1 253 ? 20.683 12.438 -9.901 1.00 59.94 253 LEU A C 1
ATOM 2053 O O . LEU A 1 253 ? 21.701 11.969 -10.399 1.00 59.94 253 LEU A O 1
ATOM 2057 N N . SER A 1 254 ? 20.678 13.137 -8.762 1.00 48.91 254 SER A N 1
ATOM 2058 C CA . SER A 1 254 ? 21.799 13.168 -7.811 1.00 48.91 254 SER A CA 1
ATOM 2059 C C . SER A 1 254 ? 22.042 11.805 -7.186 1.00 48.91 254 SER A C 1
ATOM 2061 O O . SER A 1 254 ? 21.020 11.105 -6.953 1.00 48.91 254 SER A O 1
#

Sequence (254 aa):
MGELGTSPINVYQCKYFTDGVGNSQKQQIRNSYAAAIGSSDFKVDNWFLCLPIDLSIEEAKWFTGWSGSCSRPVKLLPPTEMMVWAEKYGLASSIFKRGDSLKLDWIVSNLKQDKRDPWIVIVEQAEEDCYKILLTLLRKHKQCIADNYPHLASLYLRAEAGDRLDACEYVKSALAGNIPDSHKVWLFNMLGDFSMEPIAFRFIRRYDALLTKAKEFNRVQELSTSEFYSVWETLRSPVLQDIRDQAHWRVKLS

Mean predicted aligned error: 16.67 Å

Radius of gyration: 37.62 Å; Cα contacts (8 Å, |Δi|>4): 235; chains: 1; bounding box: 99×32×86 Å

pLDDT: mean 86.32, std 12.53, range [37.25, 97.25]

Foldseek 3Di:
DDPPDLPADEAEDEDEDDPAQDPVNVVVVVVVLVCQCPDPPGHHAEYEYEYLDDHDPVRVVVCVVVQVPDPHHYYYDYNVNVCVVCVVVVVCCVVPVVVVVVVVVVVVVVVVVPPPDVLVVLVVVLLVVLLVLLLQLLVVLCVVCPPPDVLLVVLNVVSVVPDSLSSLVSLVCQCVPPDDLVSVLCSQCPDDPPPSHRSLVVSLVSVVVSCVVCVVVVNNVVCVPPSSVVSNCSSLPPVCVVSCVVNVVPDPPD